Protein AF-A0A538KGJ7-F1 (afdb_monomer)

Foldseek 3Di:
DPVVLLVVLQCCCQPQVDDLVVSCVVSVHDSVVSCVSNVPRDYDPVSVVVNLVVVVCNVVVVVVVVVVVVVVVVVVVVVVVVLVVCDVPVDDLLVVLVVQCVVAWDDDPPDIDGDDPDLVSLQSNLVSCVVPPPDDQAADEAEAQDPVCVVVVVVVNCVSNVHDPVRYDPYHYDHPPPPPVVVVVVDDDDPDPVPPDDDDDDDPDDPPPDPPDDDDDDDDDD

Radius of gyration: 29.92 Å; Cα contacts (8 Å, |Δi|>4): 139; chains: 1; bounding box: 70×62×67 Å

pLDDT: mean 78.25, std 22.35, range [30.2, 97.44]

Sequence (222 aa):
MKTVEREKARAMRRDEGRSIKEIAGLLGVSKSSVSLWVRDIELSEEQDDELQARNGLHERQRLARAAMSANARARRIAWQLEGRRRARSLGSRYVAGCMLYWAEGARSRNNIVFVNSDPAMARFFVDFVRDFFGRFRLTCNLFADHEAHQREIEDFWLSTVQLPRSCLCKSTVKPLLAIQPEEAKKQTPLRDVSSCRQQHRDRTNDLRLHSGVRWLRPARVA

Mean predicted aligned error: 15.2 Å

Structure (mmCIF, N/CA/C/O backbon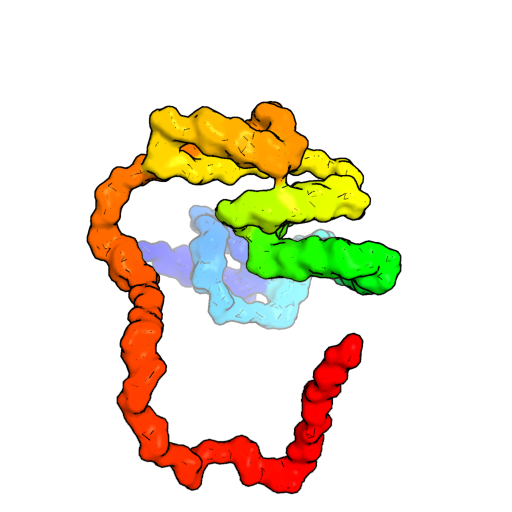e):
data_AF-A0A538KGJ7-F1
#
_entry.id   AF-A0A538KGJ7-F1
#
loop_
_atom_site.group_PDB
_atom_site.id
_atom_site.type_symbol
_atom_site.label_atom_id
_atom_site.label_alt_id
_atom_site.label_comp_id
_atom_site.label_asym_id
_atom_site.label_entity_id
_atom_site.label_seq_id
_atom_site.pdbx_PDB_ins_code
_atom_site.Cartn_x
_atom_site.Cartn_y
_atom_site.Cartn_z
_atom_site.occupancy
_atom_site.B_iso_or_equiv
_atom_site.auth_seq_id
_atom_site.auth_comp_id
_atom_site.auth_asym_id
_atom_site.auth_atom_id
_a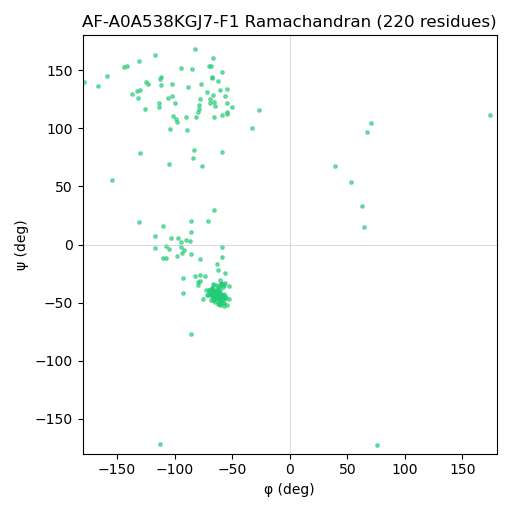tom_site.pdbx_PDB_model_num
ATOM 1 N N . MET A 1 1 ? 3.593 18.337 37.019 1.00 53.81 1 MET A N 1
ATOM 2 C CA . MET A 1 1 ? 3.029 16.998 37.296 1.00 53.81 1 MET A CA 1
ATOM 3 C C . MET A 1 1 ? 1.726 17.208 38.056 1.00 53.81 1 MET A C 1
ATOM 5 O O . MET A 1 1 ? 1.761 17.802 39.120 1.00 53.81 1 MET A O 1
ATOM 9 N N . LYS A 1 2 ? 0.581 16.854 37.462 1.00 65.56 2 LYS A N 1
ATOM 10 C CA . LYS A 1 2 ? -0.756 16.999 38.066 1.00 65.56 2 LYS A CA 1
ATOM 11 C C . LYS A 1 2 ? -1.047 15.791 38.964 1.00 65.56 2 LYS A C 1
ATOM 13 O O . LYS A 1 2 ? -1.703 14.843 38.538 1.00 65.56 2 LYS A O 1
ATOM 18 N N . THR A 1 3 ? -0.408 15.740 40.133 1.00 83.06 3 THR A N 1
ATOM 19 C CA . THR A 1 3 ? -0.411 14.546 41.003 1.00 83.06 3 THR A CA 1
ATOM 20 C C . THR A 1 3 ? -1.806 14.258 41.560 1.00 83.06 3 THR A C 1
ATOM 22 O O . THR A 1 3 ? -2.251 13.115 41.519 1.00 83.06 3 THR A O 1
ATOM 25 N N . VAL A 1 4 ? -2.538 15.304 41.951 1.00 90.75 4 VAL A N 1
ATOM 26 C CA . VAL A 1 4 ? -3.883 15.191 42.534 1.00 90.75 4 VAL A CA 1
ATOM 27 C C . VAL A 1 4 ? -4.899 14.675 41.511 1.00 90.75 4 VAL A C 1
ATOM 29 O O . VAL A 1 4 ? -5.677 13.769 41.801 1.00 90.75 4 VAL A O 1
ATOM 32 N N . GLU A 1 5 ? -4.896 15.207 40.288 1.00 92.12 5 GLU A N 1
ATOM 33 C CA . GLU A 1 5 ? -5.809 14.759 39.230 1.00 92.12 5 GLU A CA 1
ATOM 34 C C . GLU A 1 5 ? -5.503 13.328 38.787 1.00 92.12 5 GLU A C 1
ATOM 36 O O . GLU A 1 5 ? -6.422 12.567 38.489 1.00 92.12 5 GLU A O 1
ATOM 41 N N . ARG A 1 6 ? -4.225 12.933 38.788 1.00 93.81 6 ARG A N 1
ATOM 42 C CA . ARG A 1 6 ? -3.824 11.551 38.515 1.00 93.81 6 ARG A CA 1
ATOM 43 C C . ARG A 1 6 ? -4.364 10.588 39.572 1.00 93.81 6 ARG A C 1
ATOM 45 O O . ARG A 1 6 ? -4.882 9.538 39.204 1.00 93.81 6 ARG A O 1
ATOM 52 N N . GLU A 1 7 ? -4.246 10.915 40.853 1.00 94.62 7 GLU A N 1
ATOM 53 C CA . GLU A 1 7 ? -4.762 10.066 41.935 1.00 94.62 7 GLU A CA 1
ATOM 54 C C . GLU A 1 7 ? -6.284 9.942 41.872 1.00 94.62 7 GLU A C 1
ATOM 56 O O . GLU A 1 7 ? -6.804 8.826 41.872 1.00 94.62 7 GLU A O 1
ATOM 61 N N . LYS A 1 8 ? -6.993 11.063 41.679 1.00 94.69 8 LYS A N 1
ATOM 62 C CA . LYS A 1 8 ? -8.452 11.062 41.486 1.00 94.69 8 LYS A CA 1
ATOM 63 C C . LYS A 1 8 ? -8.872 10.234 40.273 1.00 94.69 8 LYS A C 1
ATOM 65 O O . LYS A 1 8 ? -9.808 9.450 40.369 1.00 94.69 8 LYS A O 1
ATOM 70 N N . ALA A 1 9 ? -8.164 10.360 39.149 1.00 95.75 9 ALA A N 1
ATOM 71 C CA . ALA A 1 9 ? -8.429 9.559 37.956 1.00 95.75 9 ALA A CA 1
ATOM 72 C C . ALA A 1 9 ? -8.271 8.056 38.222 1.00 95.75 9 ALA A C 1
ATOM 74 O O . ALA A 1 9 ? -9.058 7.256 37.720 1.00 95.75 9 ALA A O 1
ATOM 75 N N . ARG A 1 10 ? -7.260 7.668 39.010 1.00 95.88 10 ARG A N 1
ATOM 76 C CA . ARG A 1 10 ? -7.011 6.265 39.361 1.00 95.88 10 ARG A CA 1
ATOM 77 C C . ARG A 1 10 ? -8.074 5.715 40.309 1.00 95.88 10 ARG A C 1
ATOM 79 O O . ARG A 1 10 ? -8.529 4.606 40.059 1.00 95.88 10 ARG A O 1
ATOM 86 N N . ALA A 1 11 ? -8.506 6.486 41.308 1.00 95.44 11 ALA A N 1
ATOM 87 C CA . ALA A 1 11 ? -9.616 6.114 42.190 1.00 95.44 11 ALA A CA 1
ATOM 88 C C . ALA A 1 11 ? -10.922 5.935 41.396 1.00 95.44 11 ALA A C 1
ATOM 90 O O . ALA A 1 11 ? -11.491 4.851 41.379 1.00 95.44 11 ALA A O 1
ATOM 91 N N . MET A 1 12 ? -11.311 6.928 40.585 1.00 94.75 12 MET A N 1
ATOM 92 C CA . MET A 1 12 ? -12.500 6.840 39.719 1.00 94.75 12 MET A CA 1
ATOM 93 C C . MET A 1 12 ? -12.467 5.640 38.759 1.00 94.75 12 MET A C 1
ATOM 95 O O . MET A 1 12 ? -13.512 5.093 38.406 1.00 94.75 12 MET A O 1
ATOM 99 N N . ARG A 1 13 ? -11.277 5.245 38.284 1.00 95.69 13 ARG A N 1
ATOM 100 C CA . ARG A 1 13 ? -11.130 4.073 37.415 1.00 95.69 13 ARG A CA 1
ATOM 101 C C . ARG A 1 13 ? -11.240 2.766 38.192 1.00 95.69 13 ARG A C 1
ATOM 103 O O . ARG A 1 13 ? -11.918 1.868 37.713 1.00 95.69 13 ARG A O 1
ATOM 110 N N . ARG A 1 14 ? -10.550 2.661 39.329 1.00 94.56 14 ARG A N 1
ATOM 111 C CA . ARG A 1 14 ? -10.468 1.445 40.146 1.00 94.56 14 ARG A CA 1
ATOM 112 C C . ARG A 1 14 ? -11.772 1.153 40.881 1.00 94.56 14 ARG A C 1
ATOM 114 O O . ARG A 1 14 ? -12.197 0.007 40.904 1.00 94.56 14 ARG A O 1
ATOM 121 N N . ASP A 1 15 ? -12.385 2.178 41.456 1.00 93.06 15 ASP A N 1
ATOM 122 C CA . ASP A 1 15 ? -13.482 2.008 42.408 1.00 93.06 15 ASP A CA 1
ATOM 123 C C . ASP A 1 15 ? -14.840 2.049 41.689 1.00 93.06 15 ASP A C 1
ATOM 125 O O . ASP A 1 15 ? -15.710 1.223 41.940 1.00 93.06 15 ASP A O 1
ATOM 129 N N . GLU A 1 16 ? -15.007 2.967 40.730 1.00 89.94 16 GLU A N 1
ATOM 130 C CA . GLU A 1 16 ? -16.284 3.202 40.031 1.00 89.94 16 GLU A CA 1
ATOM 131 C C . GLU A 1 16 ? -16.321 2.650 38.590 1.00 89.94 16 GLU A C 1
ATOM 133 O O . GLU A 1 16 ? -17.323 2.796 37.877 1.00 89.94 16 GLU A O 1
ATOM 138 N N . GLY A 1 17 ? -15.204 2.104 38.098 1.00 92.06 17 GLY A N 1
ATOM 139 C CA . GLY A 1 17 ? -15.095 1.579 36.735 1.00 92.06 17 GLY A CA 1
ATOM 140 C C . GLY A 1 17 ? -15.244 2.625 35.618 1.00 92.06 17 GLY A C 1
ATOM 141 O O . GLY A 1 17 ? -15.440 2.262 34.458 1.00 92.06 17 GLY A O 1
ATOM 142 N N . ARG A 1 18 ? -15.157 3.934 35.911 1.00 92.69 18 ARG A N 1
ATOM 143 C CA . ARG A 1 18 ? -15.472 5.004 34.937 1.00 92.69 18 ARG A CA 1
ATOM 144 C C . ARG A 1 18 ? -14.605 4.950 33.679 1.00 92.69 18 ARG A C 1
ATOM 146 O O . ARG A 1 18 ? -13.423 4.592 33.714 1.00 92.69 18 ARG A O 1
ATOM 153 N N . SER A 1 19 ? -15.169 5.370 32.547 1.00 92.62 19 SER A N 1
ATOM 154 C CA . SER A 1 19 ? -14.436 5.463 31.283 1.00 92.62 19 SER A CA 1
ATOM 155 C C . SER A 1 19 ? -13.408 6.595 31.311 1.00 92.62 19 SER A C 1
ATOM 157 O O . SER A 1 19 ? -13.596 7.639 31.938 1.00 92.62 19 SER A O 1
ATOM 159 N N . ILE A 1 20 ? -12.356 6.453 30.500 1.00 93.88 20 ILE A N 1
ATOM 160 C CA . ILE A 1 20 ? -11.369 7.520 30.254 1.00 93.88 20 ILE A CA 1
ATOM 161 C C . ILE A 1 20 ? -12.054 8.826 29.818 1.00 93.88 20 ILE A C 1
ATOM 163 O O . ILE A 1 20 ? -11.601 9.912 30.175 1.00 93.88 20 ILE A O 1
ATOM 167 N N . LYS A 1 21 ? -13.145 8.737 29.041 1.00 93.00 21 LYS A N 1
ATOM 168 C CA . LYS A 1 21 ? -13.897 9.905 28.564 1.00 93.00 21 LYS A CA 1
ATOM 169 C C . LYS A 1 21 ? -14.594 10.632 29.716 1.00 93.00 21 LYS A C 1
ATOM 171 O O . LYS A 1 21 ? -14.531 11.857 29.748 1.00 93.00 21 LYS A O 1
ATOM 176 N N . GLU A 1 22 ? -15.234 9.900 30.623 1.00 92.69 22 GLU A N 1
ATOM 177 C CA . GLU A 1 22 ? -15.907 10.475 31.795 1.00 92.69 22 GLU A CA 1
ATOM 178 C C . GLU A 1 22 ? -14.897 11.102 32.753 1.00 92.69 22 GLU A C 1
ATOM 180 O O . GLU A 1 22 ? -15.053 12.263 33.115 1.00 92.69 22 GLU A O 1
ATOM 185 N N . ILE A 1 23 ? -13.816 10.387 33.081 1.00 95.31 23 ILE A N 1
ATOM 186 C CA . ILE A 1 23 ? -12.758 10.887 33.972 1.00 95.31 23 ILE A CA 1
ATOM 187 C C . ILE A 1 23 ? -12.124 12.165 33.403 1.00 95.31 23 ILE A C 1
ATOM 189 O O . ILE A 1 23 ? -11.945 13.147 34.122 1.00 95.31 23 ILE A O 1
ATOM 193 N N . ALA A 1 24 ? -11.821 12.185 32.100 1.00 95.69 24 ALA A N 1
ATOM 194 C CA . ALA A 1 24 ? -11.275 13.365 31.433 1.00 95.69 24 ALA A CA 1
ATOM 195 C C . ALA A 1 24 ? -12.232 14.567 31.493 1.00 95.69 24 ALA A C 1
ATOM 197 O O . ALA A 1 24 ? -11.785 15.689 31.724 1.00 95.69 24 ALA A O 1
ATOM 198 N N . GLY A 1 25 ? -13.536 14.328 31.310 1.00 95.81 25 GLY A N 1
ATOM 199 C CA . GLY A 1 25 ? -14.567 15.361 31.415 1.00 95.81 25 GLY A CA 1
ATOM 200 C C . GLY A 1 25 ? -14.714 15.911 32.834 1.00 95.81 25 GLY A C 1
ATOM 201 O O . GLY A 1 25 ? -14.738 17.124 33.007 1.00 95.81 25 GLY A O 1
ATOM 202 N N . LEU A 1 26 ? -14.745 15.033 33.841 1.00 95.12 26 LEU A N 1
ATOM 203 C CA . LEU A 1 26 ? -14.904 15.409 35.251 1.00 95.12 26 LEU A CA 1
ATOM 204 C C . LEU A 1 26 ? -13.700 16.183 35.800 1.00 95.12 26 LEU A C 1
ATOM 206 O O . LEU A 1 26 ? -13.870 17.117 36.576 1.00 95.12 26 LEU A O 1
ATOM 210 N N . LEU A 1 27 ? -12.485 15.802 35.403 1.00 94.50 27 LEU A N 1
ATOM 211 C CA . LEU A 1 27 ? -11.249 16.422 35.891 1.00 94.50 27 LEU A CA 1
ATOM 212 C C . LEU A 1 27 ? -10.756 17.582 35.011 1.00 94.50 27 LEU A C 1
ATOM 214 O O . LEU A 1 27 ? -9.753 18.210 35.346 1.00 94.50 27 LEU A O 1
ATOM 218 N N . GLY A 1 28 ? -11.405 17.853 33.873 1.00 94.25 28 GLY A N 1
ATOM 219 C CA . GLY A 1 28 ? -10.989 18.911 32.945 1.00 94.25 28 GLY A CA 1
ATOM 220 C C . GLY A 1 28 ? -9.595 18.686 32.340 1.00 94.25 28 GLY A C 1
ATOM 221 O O . GLY A 1 28 ? -8.850 19.636 32.100 1.00 94.25 28 GLY A O 1
ATOM 222 N N . VAL A 1 29 ? -9.204 17.427 32.120 1.00 94.81 29 VAL A N 1
ATOM 223 C CA . VAL A 1 29 ? -7.883 17.046 31.585 1.00 94.81 29 VAL A CA 1
ATOM 224 C C . VAL A 1 29 ? -8.008 16.338 30.239 1.00 94.81 29 VAL A C 1
ATOM 226 O O . VAL A 1 29 ? -9.065 15.836 29.862 1.00 94.81 29 VAL A O 1
ATOM 229 N N . SER A 1 30 ? -6.908 16.259 29.487 1.00 95.88 30 SER A N 1
ATOM 230 C CA . SER A 1 30 ? -6.923 15.540 28.215 1.00 95.88 30 SER A CA 1
ATOM 231 C C . SER A 1 30 ? -7.116 14.031 28.417 1.00 95.88 30 SER A C 1
ATOM 233 O O . SER A 1 30 ? -6.552 13.417 29.326 1.00 95.88 30 SER A O 1
ATOM 235 N N . LYS A 1 31 ? -7.849 13.398 27.492 1.00 95.88 31 LYS A N 1
ATOM 236 C CA . LYS A 1 31 ? -8.024 11.934 27.452 1.00 95.88 31 LYS A CA 1
ATOM 237 C C . LYS A 1 31 ? -6.691 11.187 27.371 1.00 95.88 31 LYS A C 1
ATOM 239 O O . LYS A 1 31 ? -6.562 10.112 27.947 1.00 95.88 31 LYS A O 1
ATOM 244 N N . SER A 1 32 ? -5.705 11.754 26.669 1.00 95.81 32 SER A N 1
ATOM 245 C CA . SER A 1 32 ? -4.361 11.178 26.564 1.00 95.81 32 SER A CA 1
ATOM 246 C C . SER A 1 32 ? -3.670 11.093 27.926 1.00 95.81 32 SER A C 1
ATOM 248 O O . SER A 1 32 ? -3.076 10.062 28.230 1.00 95.81 32 SER A O 1
ATOM 250 N N . SER A 1 33 ? -3.814 12.120 28.770 1.00 94.88 33 SER A N 1
ATOM 251 C CA . SER A 1 33 ? -3.249 12.133 30.126 1.00 94.88 33 SER A CA 1
ATOM 252 C C . SER A 1 33 ? -3.888 11.060 31.003 1.00 94.88 33 SER A C 1
ATOM 254 O O . SER A 1 33 ? -3.183 10.241 31.583 1.00 94.88 33 SER A O 1
ATOM 256 N N . VAL A 1 34 ? -5.223 10.996 31.026 1.00 95.94 34 VAL A N 1
ATOM 257 C CA . VAL A 1 34 ? -5.960 9.983 31.801 1.00 95.94 34 VAL A CA 1
ATOM 258 C C . VAL A 1 34 ? -5.603 8.572 31.340 1.00 95.94 34 VAL A C 1
ATOM 260 O O . VAL A 1 34 ? -5.317 7.718 32.171 1.00 95.94 34 VAL A O 1
ATOM 263 N N . SER A 1 35 ? -5.547 8.333 30.025 1.00 95.88 35 SER A N 1
ATOM 264 C CA . SER A 1 35 ? -5.166 7.032 29.462 1.00 95.88 35 SER A CA 1
ATOM 265 C C . SER A 1 35 ? -3.774 6.580 29.903 1.00 95.88 35 SER A C 1
ATOM 267 O O . SER A 1 35 ? -3.574 5.390 30.118 1.00 95.88 35 SER A O 1
ATOM 269 N N . LEU A 1 36 ? -2.817 7.500 30.041 1.00 95.62 36 LEU A N 1
ATOM 270 C CA . LEU A 1 36 ? -1.492 7.197 30.585 1.00 95.62 36 LEU A CA 1
ATOM 271 C C . LEU A 1 36 ? -1.547 6.893 32.087 1.00 95.62 36 LEU A C 1
ATOM 273 O O . LEU A 1 36 ? -0.845 6.001 32.549 1.00 95.62 36 LEU A O 1
ATOM 277 N N . TRP A 1 37 ? -2.374 7.612 32.844 1.00 95.88 37 TRP A N 1
ATOM 278 C CA . TRP A 1 37 ? -2.451 7.495 34.302 1.00 95.88 37 TRP A CA 1
ATOM 279 C C . TRP A 1 37 ? -3.142 6.240 34.814 1.00 95.88 37 TRP A C 1
ATOM 281 O O . TRP A 1 37 ? -2.859 5.846 35.942 1.00 95.88 37 TRP A O 1
ATOM 291 N N . VAL A 1 38 ? -4.057 5.658 34.039 1.00 95.94 38 VAL A N 1
ATOM 292 C CA . VAL A 1 38 ? -4.896 4.532 34.482 1.00 95.94 38 VAL A CA 1
ATOM 293 C C . VAL A 1 38 ? -4.669 3.250 33.677 1.00 95.94 38 VAL A C 1
ATOM 295 O O . VAL A 1 38 ? -5.418 2.294 33.838 1.00 95.94 38 VAL A O 1
ATOM 298 N N . ARG A 1 39 ? -3.667 3.226 32.787 1.00 94.56 39 ARG A N 1
ATOM 299 C CA . ARG A 1 39 ? -3.418 2.108 31.855 1.00 94.56 39 ARG A CA 1
ATOM 300 C C . ARG A 1 39 ? -3.180 0.773 32.556 1.00 94.56 39 ARG A C 1
ATOM 302 O O . ARG A 1 39 ? -3.514 -0.262 32.002 1.00 94.56 39 ARG A O 1
ATOM 309 N N . ASP A 1 40 ? -2.557 0.824 33.722 1.00 95.06 40 ASP A N 1
ATOM 310 C CA . ASP A 1 40 ? -2.187 -0.320 34.551 1.00 95.06 40 ASP A CA 1
ATOM 311 C C . ASP A 1 40 ? -3.312 -0.775 35.495 1.00 95.06 40 ASP A C 1
ATOM 313 O O . ASP A 1 40 ? -3.100 -1.666 36.308 1.00 95.06 40 ASP A O 1
ATOM 317 N N . ILE A 1 41 ? -4.494 -0.154 35.422 1.00 94.06 41 ILE A N 1
ATOM 318 C CA . ILE A 1 41 ? -5.663 -0.543 36.211 1.00 94.06 41 ILE A CA 1
ATOM 319 C C . ILE A 1 41 ? -6.570 -1.407 35.336 1.00 94.06 41 ILE A C 1
ATOM 321 O O . ILE A 1 41 ? -7.231 -0.904 34.422 1.00 94.06 41 ILE A O 1
ATOM 325 N N . GLU A 1 42 ? -6.603 -2.700 35.640 1.00 91.81 42 GLU A N 1
ATOM 326 C CA . GLU A 1 42 ? -7.573 -3.646 35.090 1.00 91.81 42 GLU A CA 1
ATOM 327 C C . GLU A 1 42 ? -8.924 -3.463 35.798 1.00 91.81 42 GLU A C 1
ATOM 329 O O . GLU A 1 42 ? -8.969 -3.236 37.007 1.00 91.81 42 GLU A O 1
ATOM 334 N N . LEU A 1 43 ? -10.018 -3.491 35.033 1.00 91.50 43 LEU A N 1
ATOM 335 C CA . LEU A 1 43 ? -11.371 -3.498 35.594 1.00 91.50 43 LEU A CA 1
ATOM 336 C C . LEU A 1 43 ? -11.784 -4.926 35.937 1.00 91.50 43 LEU A C 1
ATOM 338 O O . LEU A 1 43 ? -11.368 -5.857 35.245 1.00 91.50 43 LEU A O 1
ATOM 342 N N . SER A 1 44 ? -12.648 -5.086 36.941 1.00 91.56 44 SER A N 1
ATOM 343 C CA . SER A 1 44 ? -13.365 -6.351 37.125 1.00 91.56 44 SER A CA 1
ATOM 344 C C . SER A 1 44 ? -14.344 -6.602 35.971 1.00 91.56 44 SER A C 1
ATOM 346 O O . SER A 1 44 ? -14.738 -5.667 35.270 1.00 91.56 44 SER A O 1
ATOM 348 N N . GLU A 1 45 ? -14.760 -7.860 35.787 1.00 87.88 45 GLU A N 1
ATOM 349 C CA . GLU A 1 45 ? -15.773 -8.224 34.782 1.00 87.88 45 GLU A CA 1
ATOM 350 C C . GLU A 1 45 ? -17.073 -7.432 34.989 1.00 87.88 45 GLU A C 1
ATOM 352 O O . GLU A 1 45 ? -17.579 -6.835 34.046 1.00 87.88 45 GLU A O 1
ATOM 357 N N . GLU A 1 46 ? -17.536 -7.309 36.238 1.00 88.75 46 GLU A N 1
ATOM 358 C CA . GLU A 1 46 ? -18.729 -6.527 36.595 1.00 88.75 46 GLU A CA 1
ATOM 359 C C . GLU A 1 46 ? -18.599 -5.045 36.206 1.00 88.75 46 GLU A C 1
ATOM 361 O O . GLU A 1 46 ? -19.509 -4.463 35.613 1.00 88.75 46 GLU A O 1
ATOM 366 N N . GLN A 1 47 ? -17.449 -4.424 36.497 1.00 89.62 47 GLN A N 1
ATOM 367 C CA . GLN A 1 47 ? -17.199 -3.023 36.154 1.00 89.62 47 GLN A CA 1
ATOM 368 C C . GLN A 1 47 ? -17.106 -2.809 34.641 1.00 89.62 47 GLN A C 1
ATOM 370 O O . GLN A 1 47 ? -17.551 -1.768 34.149 1.00 89.62 47 GLN A O 1
ATOM 375 N N . ASP A 1 48 ? -16.511 -3.749 33.897 1.00 86.56 48 ASP A N 1
ATOM 376 C CA . ASP A 1 48 ? -16.470 -3.656 32.437 1.00 86.56 48 ASP A CA 1
ATOM 377 C C . ASP A 1 48 ? -17.868 -3.839 31.839 1.00 86.56 48 ASP A C 1
ATOM 379 O O . ASP A 1 48 ? -18.268 -3.027 31.004 1.00 86.56 48 ASP A O 1
ATOM 383 N N . ASP A 1 49 ? -18.648 -4.807 32.324 1.00 84.69 49 ASP A N 1
ATOM 384 C CA . ASP A 1 49 ? -20.021 -5.055 31.878 1.00 84.69 49 ASP A CA 1
ATOM 385 C C . ASP A 1 49 ? -20.927 -3.844 32.118 1.00 84.69 49 ASP A C 1
ATOM 387 O O . ASP A 1 49 ? -21.629 -3.400 31.203 1.00 84.69 49 ASP A O 1
ATOM 391 N N . GLU A 1 50 ? -20.866 -3.231 33.303 1.00 86.88 50 GLU A N 1
ATOM 392 C CA . GLU A 1 50 ? -21.579 -1.982 33.577 1.00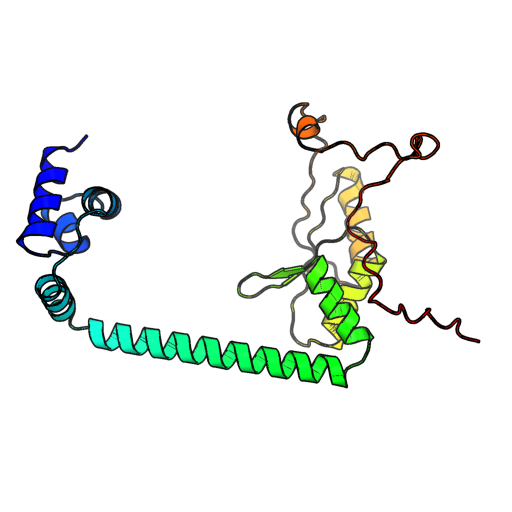 86.88 50 GLU A CA 1
ATOM 393 C C . GLU A 1 50 ? -21.137 -0.851 32.646 1.00 86.88 50 GLU A C 1
ATOM 395 O O . GLU A 1 50 ? -21.960 -0.071 32.152 1.00 86.88 50 GLU A O 1
ATOM 400 N N . LEU A 1 51 ? -19.831 -0.733 32.405 1.00 86.38 51 LEU A N 1
ATOM 401 C CA . LEU A 1 51 ? -19.281 0.286 31.523 1.00 86.38 51 LEU A CA 1
ATOM 402 C C . LEU A 1 51 ? -19.757 0.088 30.078 1.00 86.38 51 LEU A C 1
ATOM 404 O O . LEU A 1 51 ? -20.075 1.069 29.393 1.00 86.38 51 LEU A O 1
ATOM 408 N N . GLN A 1 52 ? -19.848 -1.163 29.620 1.00 81.31 52 GLN A N 1
ATOM 409 C CA . GLN A 1 52 ? -20.409 -1.492 28.314 1.00 81.31 52 GLN A CA 1
ATOM 410 C C . GLN A 1 52 ? -21.920 -1.261 28.269 1.00 81.31 52 GLN A C 1
ATOM 412 O O . GLN A 1 52 ? -22.402 -0.730 27.270 1.00 81.31 52 GLN A O 1
ATOM 417 N N . ALA A 1 53 ? -22.662 -1.573 29.333 1.00 81.44 53 ALA A N 1
ATOM 418 C CA . ALA A 1 53 ? -24.102 -1.332 29.420 1.00 81.44 53 ALA A CA 1
ATOM 419 C C . ALA A 1 53 ? -24.441 0.168 29.355 1.00 81.44 53 ALA A C 1
ATOM 421 O O . ALA A 1 53 ? -25.369 0.569 28.647 1.00 81.44 53 ALA A O 1
ATOM 422 N N . ARG A 1 54 ? -23.638 1.022 30.010 1.00 82.06 54 ARG A N 1
ATOM 423 C CA . ARG A 1 54 ? -23.732 2.494 29.899 1.00 82.06 54 ARG A CA 1
ATOM 424 C C . ARG A 1 54 ? -23.506 2.974 28.464 1.00 82.06 54 ARG A C 1
ATOM 426 O O . ARG A 1 54 ? -24.074 3.978 28.030 1.00 82.06 54 ARG A O 1
ATOM 433 N N . ASN A 1 55 ? -22.693 2.255 27.694 1.00 76.88 55 ASN A N 1
ATOM 434 C CA . ASN A 1 55 ? -22.531 2.482 26.268 1.00 76.88 55 ASN A CA 1
ATOM 435 C C . ASN A 1 55 ? -23.654 1.761 25.502 1.00 76.88 55 ASN A C 1
ATOM 437 O O . ASN A 1 55 ? -23.440 0.706 24.920 1.00 76.88 55 ASN A O 1
ATOM 441 N N . GLY A 1 56 ? -24.847 2.363 25.423 1.00 71.56 56 GLY A N 1
ATOM 442 C CA . GLY A 1 56 ? -26.028 1.783 24.747 1.00 71.56 56 GLY A CA 1
ATOM 443 C C . GLY A 1 56 ? -25.863 1.445 23.251 1.00 71.56 56 GLY A C 1
ATOM 444 O O . GLY A 1 56 ? -26.775 0.918 22.616 1.00 71.56 56 GLY A O 1
ATOM 445 N N . LEU A 1 57 ? -24.699 1.737 22.663 1.00 76.50 57 LEU A N 1
ATOM 446 C CA . LEU A 1 57 ? -24.307 1.336 21.312 1.00 76.50 57 LEU A CA 1
ATOM 447 C C . LEU A 1 57 ? -23.240 0.230 21.292 1.00 76.50 57 LEU A C 1
ATOM 449 O O . LEU A 1 57 ? -22.852 -0.181 20.200 1.00 76.50 57 LEU A O 1
ATOM 453 N N . HIS A 1 58 ? -22.754 -0.248 22.442 1.00 77.19 58 HIS A N 1
ATOM 454 C CA . HIS A 1 58 ? -21.633 -1.181 22.553 1.00 77.19 58 HIS A CA 1
ATOM 455 C C . HIS A 1 58 ? -21.890 -2.463 21.770 1.00 77.19 58 HIS A C 1
ATOM 457 O O . HIS A 1 58 ? -21.103 -2.803 20.890 1.00 77.19 58 HIS A O 1
ATOM 463 N N . GLU A 1 59 ? -23.027 -3.118 22.008 1.00 77.19 59 GLU A N 1
ATOM 464 C CA . GLU A 1 59 ? -23.363 -4.364 21.318 1.00 77.19 59 GLU A CA 1
ATOM 465 C C . GLU A 1 59 ? -23.457 -4.155 19.802 1.00 77.19 59 GLU A C 1
ATOM 467 O O . GLU A 1 59 ? -22.865 -4.894 19.015 1.00 77.19 59 GLU A O 1
ATOM 472 N N . ARG A 1 60 ? -24.099 -3.061 19.371 1.00 81.81 60 ARG A N 1
ATOM 473 C CA . ARG A 1 60 ? -24.180 -2.690 17.949 1.00 81.81 60 ARG A CA 1
ATOM 474 C C . ARG A 1 60 ? -22.796 -2.441 17.345 1.00 81.81 60 ARG A C 1
ATOM 476 O O . ARG A 1 60 ? -22.521 -2.887 16.234 1.00 81.81 60 ARG A O 1
ATOM 483 N 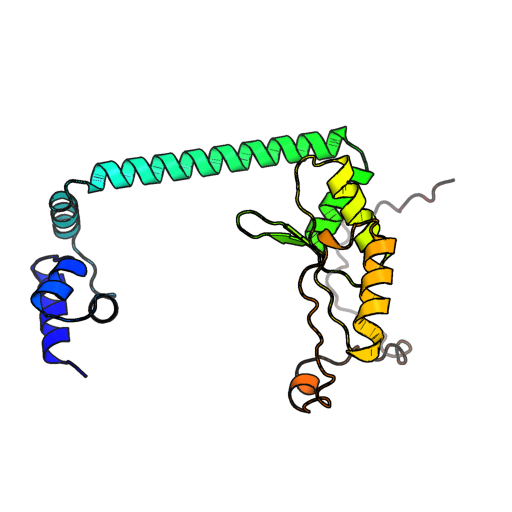N . GLN A 1 61 ? -21.908 -1.753 18.063 1.00 85.75 61 GLN A N 1
ATOM 484 C CA . GLN A 1 61 ? -20.532 -1.502 17.628 1.00 85.75 61 GLN A CA 1
ATOM 485 C C . GLN A 1 61 ? -19.707 -2.790 17.577 1.00 85.75 61 GLN A C 1
ATOM 487 O O . GLN A 1 61 ? -18.925 -2.968 16.642 1.00 85.75 61 GLN A O 1
ATOM 492 N N . ARG A 1 62 ? -19.880 -3.693 18.547 1.00 84.62 62 ARG A N 1
ATOM 493 C CA . ARG A 1 62 ? -19.216 -4.999 18.604 1.00 84.62 62 ARG A CA 1
ATOM 494 C C . ARG A 1 62 ? -19.622 -5.860 17.414 1.00 84.62 62 ARG A C 1
ATOM 496 O O . ARG A 1 62 ? -18.748 -6.308 16.671 1.00 84.62 62 ARG A O 1
ATOM 503 N N . LEU A 1 63 ? -20.925 -5.998 17.172 1.00 87.38 63 LEU A N 1
ATOM 504 C CA . LEU A 1 63 ? -21.469 -6.723 16.022 1.00 87.38 63 LEU A CA 1
ATOM 505 C C . LEU A 1 63 ? -21.010 -6.103 14.698 1.00 87.38 63 LEU A C 1
ATOM 507 O O . LEU A 1 63 ? -20.555 -6.820 13.809 1.00 87.38 63 LEU A O 1
ATOM 511 N N . ALA A 1 64 ? -21.025 -4.771 14.581 1.00 90.62 64 ALA A N 1
ATOM 512 C CA . ALA A 1 64 ? -20.526 -4.083 13.392 1.00 90.62 64 ALA A CA 1
ATOM 513 C C . ALA A 1 64 ? -19.027 -4.337 13.161 1.00 90.62 64 ALA A C 1
ATOM 515 O O . ALA A 1 64 ? -18.614 -4.608 12.034 1.00 90.62 64 ALA A O 1
ATOM 516 N N . ARG A 1 65 ? -18.194 -4.292 14.211 1.00 90.44 65 ARG A N 1
ATOM 517 C CA . ARG A 1 65 ? -16.756 -4.609 14.125 1.00 90.44 65 ARG A CA 1
ATOM 518 C C . ARG A 1 65 ? -16.523 -6.057 13.707 1.00 90.44 65 ARG A C 1
ATOM 520 O O . ARG A 1 65 ? -15.685 -6.299 12.837 1.00 90.44 65 ARG A O 1
ATOM 527 N N . ALA A 1 66 ? -17.271 -6.997 14.281 1.00 92.56 66 ALA A N 1
ATOM 528 C CA . ALA A 1 66 ? -17.203 -8.407 13.917 1.00 92.56 66 ALA A CA 1
ATOM 529 C C . ALA A 1 66 ? -17.585 -8.616 12.443 1.00 92.56 66 ALA A C 1
ATOM 531 O O . ALA A 1 66 ? -16.814 -9.214 11.691 1.00 92.56 66 ALA A O 1
ATOM 532 N N . ALA A 1 67 ? -18.701 -8.031 11.998 1.00 94.44 67 ALA A N 1
ATOM 533 C CA . ALA A 1 67 ? -19.151 -8.089 10.610 1.00 94.44 67 ALA A CA 1
ATOM 534 C C . ALA A 1 67 ? -18.138 -7.451 9.643 1.00 94.44 67 ALA A C 1
ATOM 536 O O . ALA A 1 67 ? -17.794 -8.043 8.620 1.00 94.44 67 ALA A O 1
ATOM 537 N N . MET A 1 68 ? -17.589 -6.277 9.975 1.00 94.50 68 MET A N 1
ATOM 538 C CA . MET A 1 68 ? -16.540 -5.630 9.177 1.00 94.50 68 MET A CA 1
ATOM 539 C C . MET A 1 68 ? -15.279 -6.497 9.071 1.00 94.50 68 MET A C 1
ATOM 541 O O . MET A 1 68 ? -14.712 -6.617 7.985 1.00 94.50 68 MET A O 1
ATOM 545 N N . SER A 1 69 ? -14.849 -7.118 10.174 1.00 94.94 69 SER A N 1
ATOM 546 C CA . SER A 1 69 ? -13.689 -8.016 10.207 1.00 94.94 69 SER A CA 1
ATOM 547 C C . SER A 1 69 ? -13.918 -9.269 9.358 1.00 94.94 69 SER A C 1
ATOM 549 O O . SER A 1 69 ? -13.066 -9.630 8.539 1.00 94.94 69 SER A O 1
ATOM 551 N N . ALA A 1 70 ? -15.095 -9.890 9.483 1.00 95.69 70 ALA A N 1
ATOM 552 C CA . ALA A 1 70 ? -15.496 -11.037 8.675 1.00 95.69 70 ALA A CA 1
ATOM 553 C C . ALA A 1 70 ? -15.520 -10.684 7.179 1.00 95.69 70 ALA A C 1
ATOM 555 O O . ALA A 1 70 ? -14.882 -11.364 6.373 1.00 95.69 70 ALA A O 1
ATOM 556 N N . ASN A 1 71 ? -16.140 -9.558 6.815 1.00 96.00 71 ASN A N 1
ATOM 557 C CA . ASN A 1 71 ? -16.191 -9.068 5.437 1.00 96.00 71 ASN A CA 1
ATOM 558 C C . ASN A 1 71 ? -14.796 -8.751 4.878 1.00 96.00 71 ASN A C 1
ATOM 560 O O . ASN A 1 71 ? -14.484 -9.100 3.738 1.00 96.00 71 ASN A O 1
ATOM 564 N N . ALA A 1 72 ? -13.922 -8.120 5.667 1.00 94.44 72 ALA A N 1
ATOM 565 C CA . ALA A 1 72 ? -12.546 -7.840 5.260 1.00 94.44 72 ALA A CA 1
ATOM 566 C C . ALA A 1 72 ? -11.750 -9.132 5.015 1.00 94.44 72 ALA A C 1
ATOM 568 O O . ALA A 1 72 ? -11.006 -9.224 4.033 1.00 94.44 72 ALA A O 1
ATOM 569 N N . ARG A 1 73 ? -11.936 -10.146 5.868 1.00 95.75 73 ARG A N 1
ATOM 570 C CA . ARG A 1 73 ? -11.309 -11.465 5.722 1.00 95.75 73 ARG A CA 1
ATOM 571 C C . ARG A 1 73 ? -11.816 -12.194 4.482 1.00 95.75 73 ARG A C 1
ATOM 573 O O . ARG A 1 73 ? -10.996 -12.656 3.692 1.00 95.75 73 ARG A O 1
ATOM 580 N N . ALA A 1 74 ? -13.130 -12.229 4.277 1.00 96.50 74 ALA A N 1
ATOM 581 C CA . ALA A 1 74 ? -13.746 -12.832 3.098 1.00 96.50 74 ALA A CA 1
ATOM 582 C C . ALA A 1 74 ? -13.231 -12.179 1.807 1.00 96.50 74 ALA A C 1
ATOM 584 O O . ALA A 1 74 ? -12.759 -12.873 0.907 1.00 96.50 74 ALA A O 1
ATOM 585 N N . ARG A 1 75 ? -13.196 -10.838 1.753 1.00 96.19 75 ARG A N 1
ATOM 586 C CA . ARG A 1 75 ? -12.618 -10.096 0.621 1.00 96.19 75 ARG A CA 1
ATOM 587 C C . ARG A 1 75 ? -11.151 -10.447 0.393 1.00 96.19 75 ARG A C 1
ATOM 589 O O . ARG A 1 75 ? -10.755 -10.664 -0.747 1.00 96.19 75 ARG A O 1
ATOM 596 N N . ARG A 1 76 ? -10.336 -10.510 1.451 1.00 94.62 76 ARG A N 1
ATOM 597 C CA . ARG A 1 76 ? -8.918 -10.883 1.337 1.00 94.62 76 ARG A CA 1
ATOM 598 C C . ARG A 1 76 ? -8.755 -12.277 0.732 1.00 94.62 76 ARG A C 1
ATOM 600 O O . ARG A 1 76 ? -7.948 -12.434 -0.178 1.00 94.62 76 ARG A O 1
ATOM 607 N N . ILE A 1 77 ? -9.509 -13.258 1.224 1.00 97.12 77 ILE A N 1
ATOM 608 C CA . ILE A 1 77 ? -9.466 -14.637 0.722 1.00 97.12 77 ILE A CA 1
ATOM 609 C C . ILE A 1 77 ? -9.890 -14.678 -0.749 1.00 97.12 77 ILE A C 1
ATOM 611 O O . ILE A 1 77 ? -9.175 -15.255 -1.565 1.00 97.12 77 ILE A O 1
ATOM 615 N N . ALA A 1 78 ? -10.983 -14.000 -1.109 1.00 97.44 78 ALA A N 1
ATOM 616 C CA . ALA A 1 78 ? -11.449 -13.916 -2.491 1.00 97.44 78 ALA A CA 1
ATOM 617 C C . ALA A 1 78 ? -10.366 -13.350 -3.430 1.00 97.44 78 ALA A C 1
ATOM 619 O O . ALA A 1 78 ? -10.069 -13.952 -4.461 1.00 97.44 78 ALA A O 1
ATOM 620 N N . TRP A 1 79 ? -9.698 -12.257 -3.043 1.00 94.44 79 TRP A N 1
ATOM 621 C CA . TRP A 1 79 ? -8.597 -11.686 -3.830 1.00 94.44 79 TRP A CA 1
ATOM 622 C C . TRP A 1 79 ? -7.370 -12.598 -3.914 1.00 94.44 79 TRP A C 1
ATOM 624 O O . TRP A 1 79 ? -6.712 -12.639 -4.951 1.00 94.44 79 TRP A O 1
ATOM 634 N N . GLN A 1 80 ? -7.055 -13.349 -2.856 1.00 94.94 80 GLN A N 1
ATOM 635 C CA . GLN A 1 80 ? -5.962 -14.325 -2.884 1.00 94.94 80 GLN A CA 1
ATOM 636 C C . GLN A 1 80 ? -6.264 -15.492 -3.831 1.00 94.94 80 GLN A C 1
ATOM 638 O O . GLN A 1 80 ? -5.374 -15.927 -4.563 1.00 94.94 80 GLN A O 1
ATOM 643 N N . LEU A 1 81 ? -7.501 -15.993 -3.834 1.00 97.06 81 LEU A N 1
ATOM 644 C CA . LEU A 1 81 ? -7.937 -17.051 -4.746 1.00 97.06 81 LEU A CA 1
ATOM 645 C C . LEU A 1 81 ? -7.923 -16.569 -6.198 1.00 97.06 81 LEU A C 1
ATOM 647 O O . LEU A 1 81 ? -7.343 -17.235 -7.055 1.00 97.06 81 LEU A O 1
ATOM 651 N N . GLU A 1 82 ? -8.469 -15.382 -6.458 1.00 95.31 82 GLU A N 1
ATOM 652 C CA . GLU A 1 82 ? -8.445 -14.768 -7.786 1.00 95.31 82 GLU A CA 1
ATOM 653 C C . GLU A 1 82 ? -7.009 -14.521 -8.269 1.00 95.31 82 GLU A C 1
ATOM 655 O O . GLU A 1 82 ? -6.670 -14.847 -9.405 1.00 95.31 82 GLU A O 1
ATOM 660 N N . GLY A 1 83 ? -6.128 -14.030 -7.392 1.00 93.38 83 GLY A N 1
ATOM 661 C CA . GLY A 1 83 ? -4.709 -13.850 -7.698 1.00 93.38 83 GLY A CA 1
ATOM 662 C C . GLY A 1 83 ? -4.014 -15.162 -8.075 1.00 93.38 83 GLY A C 1
ATOM 663 O O . GLY A 1 83 ? -3.298 -15.208 -9.075 1.00 93.38 83 GLY A O 1
ATOM 664 N N . ARG A 1 84 ? -4.27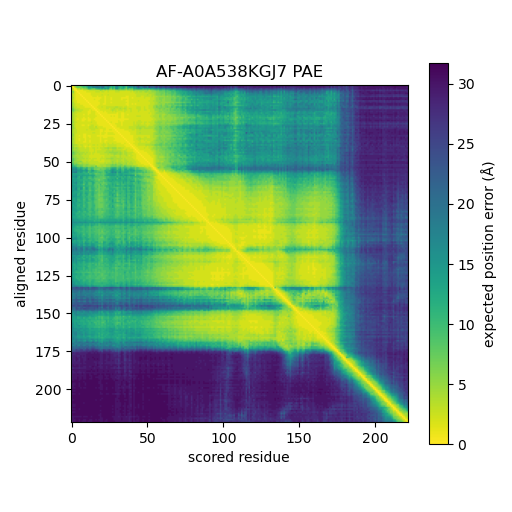2 -16.252 -7.335 1.00 94.38 84 ARG A N 1
ATOM 665 C CA . ARG A 1 84 ? -3.749 -17.595 -7.661 1.00 94.38 84 ARG A CA 1
ATOM 666 C C . ARG A 1 84 ? -4.280 -18.104 -8.999 1.00 94.38 84 ARG A C 1
ATOM 668 O O . ARG A 1 84 ? -3.516 -18.690 -9.763 1.00 94.38 84 ARG A O 1
ATOM 675 N N . ARG A 1 85 ? -5.566 -17.886 -9.286 1.00 96.50 85 ARG A N 1
ATOM 676 C CA . ARG A 1 85 ? -6.188 -18.265 -10.561 1.00 96.50 85 ARG A CA 1
ATOM 677 C C . ARG A 1 85 ? -5.529 -17.524 -11.724 1.00 96.50 85 ARG A C 1
ATOM 679 O O . ARG A 1 85 ? -5.065 -18.170 -12.657 1.00 96.50 85 ARG A O 1
ATOM 686 N N . ARG A 1 86 ? -5.405 -16.196 -11.618 1.00 95.50 86 ARG A N 1
ATOM 687 C CA . ARG A 1 86 ? -4.750 -15.339 -12.619 1.00 95.50 86 ARG A CA 1
ATOM 688 C C . ARG A 1 86 ? -3.294 -15.720 -12.858 1.00 95.50 86 ARG A C 1
ATOM 690 O O . ARG A 1 86 ? -2.891 -15.836 -14.007 1.00 95.50 86 ARG A O 1
ATOM 697 N N . ALA A 1 87 ? -2.531 -15.981 -11.797 1.00 93.88 87 ALA A N 1
ATOM 698 C CA . ALA A 1 87 ? -1.138 -16.409 -11.915 1.00 93.88 87 ALA A CA 1
ATOM 699 C C . ALA A 1 87 ? -0.978 -17.719 -12.704 1.00 93.88 87 ALA A C 1
ATOM 701 O O . ALA A 1 87 ? 0.008 -17.886 -13.413 1.00 93.88 87 ALA A O 1
ATOM 702 N N . ARG A 1 88 ? -1.954 -18.632 -12.615 1.00 94.81 88 ARG A N 1
ATOM 703 C CA . ARG A 1 88 ? -1.962 -19.878 -13.395 1.00 94.81 88 ARG A CA 1
ATOM 704 C C . ARG A 1 88 ? -2.442 -19.679 -14.833 1.00 94.81 88 ARG A C 1
ATOM 706 O O . ARG A 1 88 ? -1.959 -20.373 -15.715 1.00 94.81 88 ARG A O 1
ATOM 713 N N . SER A 1 89 ? -3.389 -18.768 -15.068 1.00 96.00 89 SER A N 1
ATOM 714 C CA . SER A 1 89 ? -4.039 -18.614 -16.377 1.00 96.00 89 SER A CA 1
ATOM 715 C C . SER A 1 89 ? -3.386 -17.583 -17.302 1.00 96.00 89 SER A C 1
ATOM 717 O O . SER A 1 89 ? -3.501 -17.712 -18.512 1.00 96.00 89 SER A O 1
ATOM 719 N N . LEU A 1 90 ? -2.747 -16.541 -16.760 1.00 93.75 90 LEU A N 1
ATOM 720 C CA . LEU A 1 90 ? -2.221 -15.401 -17.533 1.00 93.75 90 LEU A CA 1
ATOM 721 C C . LEU A 1 90 ? -0.740 -15.553 -17.926 1.00 93.75 90 LEU A C 1
ATOM 723 O O . LEU A 1 90 ? -0.167 -14.659 -18.547 1.00 93.75 90 LEU A O 1
ATOM 727 N N . GLY A 1 91 ? -0.121 -16.683 -17.578 1.00 93.62 91 GLY A N 1
ATOM 728 C CA . GLY A 1 91 ? 1.225 -17.046 -18.014 1.00 93.62 91 GLY A CA 1
ATOM 729 C C . GLY A 1 91 ? 2.366 -16.308 -17.305 1.00 93.62 91 GLY A C 1
ATOM 730 O O . GLY A 1 91 ? 2.185 -15.574 -16.329 1.00 93.62 91 GLY A O 1
ATOM 731 N N . SER A 1 92 ? 3.582 -16.533 -17.808 1.00 95.38 92 SER A N 1
ATOM 732 C CA . SER A 1 92 ? 4.838 -16.096 -17.184 1.00 95.38 92 SER A CA 1
ATOM 733 C C . SER A 1 92 ? 4.960 -14.580 -17.052 1.00 95.38 92 SER A C 1
ATOM 735 O O . SER A 1 92 ? 5.455 -14.105 -16.034 1.00 95.38 92 SER A O 1
ATOM 737 N N . ARG A 1 93 ? 4.461 -13.808 -18.026 1.00 95.25 93 ARG A N 1
ATOM 738 C CA . ARG A 1 93 ? 4.516 -12.338 -17.995 1.00 95.25 93 ARG A CA 1
ATOM 739 C C . ARG A 1 93 ? 3.731 -11.755 -16.821 1.00 95.25 93 ARG A C 1
ATOM 741 O O . ARG A 1 93 ? 4.219 -10.843 -16.158 1.00 95.25 93 ARG A O 1
ATOM 748 N N . TYR A 1 94 ? 2.554 -12.310 -16.527 1.00 96.56 94 TYR A N 1
ATOM 749 C CA . TYR A 1 94 ? 1.769 -11.884 -15.371 1.00 96.56 94 TYR A CA 1
ATOM 750 C C . TYR A 1 94 ? 2.484 -12.222 -14.058 1.00 96.56 94 TYR A C 1
ATOM 752 O O . TYR A 1 94 ? 2.593 -11.384 -13.165 1.00 96.56 94 TYR A O 1
ATOM 760 N N . VAL A 1 95 ? 3.020 -13.443 -13.957 1.00 96.62 95 VAL A N 1
ATOM 761 C CA . VAL A 1 95 ? 3.773 -13.890 -12.776 1.00 96.62 95 VAL A CA 1
ATOM 762 C C . VAL A 1 95 ? 5.011 -13.021 -12.550 1.00 96.62 95 VAL A C 1
ATOM 764 O O . VAL A 1 95 ? 5.235 -12.581 -11.425 1.00 96.62 95 VAL A O 1
ATOM 767 N N . ALA A 1 96 ? 5.770 -12.717 -13.604 1.00 96.88 96 ALA A N 1
ATOM 768 C CA . ALA A 1 96 ? 6.944 -11.854 -13.536 1.00 96.88 96 ALA A CA 1
ATOM 769 C C . ALA A 1 96 ? 6.589 -10.447 -13.034 1.00 96.88 96 ALA A C 1
ATOM 771 O O . ALA A 1 96 ? 7.255 -9.947 -12.133 1.00 96.88 96 ALA A O 1
ATOM 772 N N . GLY A 1 97 ? 5.498 -9.844 -13.520 1.00 96.75 97 GLY A N 1
ATOM 773 C CA . GLY A 1 97 ? 5.015 -8.559 -13.004 1.00 96.75 97 GLY A CA 1
ATOM 774 C C . GLY A 1 97 ? 4.593 -8.608 -11.536 1.00 96.75 97 GLY A C 1
ATOM 775 O O . GLY A 1 97 ? 4.925 -7.706 -10.769 1.00 96.75 97 GLY A O 1
ATOM 776 N N . CYS A 1 98 ? 3.941 -9.691 -11.100 1.00 96.12 98 CYS A N 1
ATOM 777 C CA . CYS A 1 98 ? 3.637 -9.897 -9.683 1.00 96.12 98 CYS A CA 1
ATOM 778 C C . CYS A 1 98 ? 4.899 -10.046 -8.818 1.00 96.12 98 CYS A C 1
ATOM 780 O O . CYS A 1 98 ? 4.933 -9.505 -7.714 1.00 96.12 98 CYS A O 1
ATOM 782 N N . MET A 1 99 ? 5.917 -10.776 -9.284 1.00 97.00 99 MET A N 1
ATOM 783 C CA . MET A 1 99 ? 7.186 -10.941 -8.557 1.00 97.00 99 MET A CA 1
ATOM 784 C C . MET A 1 99 ? 7.973 -9.641 -8.494 1.00 97.00 99 MET A C 1
ATOM 786 O O . MET A 1 99 ? 8.475 -9.283 -7.433 1.00 97.00 99 MET A O 1
ATOM 790 N N . LEU A 1 100 ? 8.004 -8.901 -9.597 1.00 96.38 100 LEU A N 1
ATOM 791 C CA . LEU A 1 100 ? 8.637 -7.595 -9.659 1.00 96.38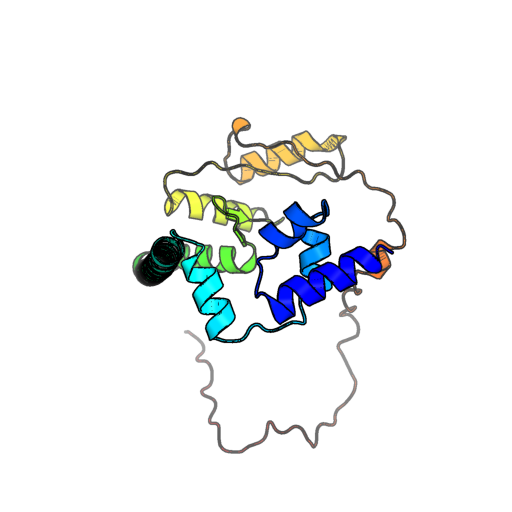 100 LEU A CA 1
ATOM 792 C C . LEU A 1 100 ? 7.971 -6.604 -8.694 1.00 96.38 100 LEU A C 1
ATOM 794 O O . LEU A 1 100 ? 8.654 -5.917 -7.940 1.00 96.38 100 LEU A O 1
ATOM 798 N N . TYR A 1 101 ? 6.636 -6.588 -8.645 1.00 96.06 101 TYR A N 1
ATOM 799 C CA . TYR A 1 101 ? 5.902 -5.799 -7.656 1.00 96.06 101 TYR A CA 1
ATOM 800 C C . TYR A 1 101 ? 6.171 -6.247 -6.214 1.00 96.06 101 TYR A C 1
ATOM 802 O O . TYR A 1 101 ? 6.179 -5.422 -5.309 1.00 96.06 101 TYR A O 1
ATOM 810 N N . TRP A 1 102 ? 6.369 -7.543 -5.968 1.00 95.25 102 TRP A N 1
ATOM 811 C CA . TRP A 1 102 ? 6.733 -8.012 -4.631 1.00 95.25 102 TRP A CA 1
ATOM 812 C C . TRP A 1 102 ? 8.124 -7.495 -4.236 1.00 95.25 102 TRP A C 1
ATOM 814 O O . TRP A 1 102 ? 8.294 -7.025 -3.116 1.00 95.25 102 TRP A O 1
ATOM 824 N N . ALA A 1 103 ? 9.096 -7.530 -5.145 1.00 96.12 103 ALA A N 1
ATOM 825 C CA . ALA A 1 103 ? 10.460 -7.092 -4.859 1.00 96.12 103 ALA A CA 1
ATOM 826 C C . ALA A 1 103 ? 10.581 -5.571 -4.641 1.00 96.12 103 ALA A C 1
ATOM 828 O O . ALA A 1 103 ? 11.176 -5.143 -3.658 1.00 96.12 103 ALA A O 1
ATOM 829 N N . GLU A 1 104 ? 9.990 -4.769 -5.530 1.00 96.00 104 GLU A N 1
ATOM 830 C CA . GLU A 1 104 ? 10.253 -3.318 -5.635 1.00 96.00 104 GLU A CA 1
ATOM 831 C C . GLU A 1 104 ? 9.016 -2.448 -5.342 1.00 96.00 104 GLU A C 1
ATOM 833 O O . GLU A 1 104 ? 9.049 -1.215 -5.406 1.00 96.00 104 GLU A O 1
ATOM 838 N N . GLY A 1 105 ? 7.870 -3.083 -5.097 1.00 94.25 105 GLY A N 1
ATOM 839 C CA . GLY A 1 105 ? 6.592 -2.406 -4.963 1.00 94.25 105 GLY A CA 1
ATOM 840 C C . GLY A 1 105 ? 6.221 -2.071 -3.522 1.00 94.25 105 GLY A C 1
ATOM 841 O O . GLY A 1 105 ? 6.540 -2.774 -2.565 1.00 94.25 105 GLY A O 1
ATOM 842 N N . ALA A 1 106 ? 5.435 -1.012 -3.374 1.00 93.81 106 ALA A N 1
ATOM 843 C CA . ALA A 1 106 ? 4.760 -0.658 -2.136 1.00 93.81 106 ALA A CA 1
ATOM 844 C C . ALA A 1 106 ? 3.278 -0.372 -2.400 1.00 93.81 106 ALA A C 1
ATOM 846 O O . ALA A 1 106 ? 2.869 -0.042 -3.512 1.00 93.81 106 ALA A O 1
ATOM 847 N N . ARG A 1 107 ? 2.451 -0.476 -1.356 1.00 91.25 107 ARG A N 1
ATOM 848 C CA . ARG A 1 107 ? 1.019 -0.151 -1.423 1.00 91.25 107 ARG A CA 1
ATOM 849 C C . ARG A 1 107 ? 0.631 0.878 -0.377 1.00 91.25 107 ARG A C 1
ATOM 851 O O . ARG A 1 107 ? 1.018 0.755 0.783 1.00 91.25 107 ARG A O 1
ATOM 858 N N . SER A 1 108 ? -0.235 1.807 -0.766 1.00 87.50 108 SER A N 1
ATOM 859 C CA . SER A 1 108 ? -1.079 2.563 0.160 1.00 87.50 108 SER A CA 1
ATOM 860 C C . SER A 1 108 ? -2.543 2.178 -0.046 1.00 87.50 108 SER A C 1
ATOM 862 O O . SER A 1 108 ? -2.868 1.226 -0.754 1.00 87.50 108 SER A O 1
ATOM 864 N N . ARG A 1 109 ? -3.457 2.900 0.603 1.00 79.38 109 ARG A N 1
ATOM 865 C CA . ARG A 1 109 ? -4.892 2.589 0.614 1.00 79.38 109 ARG A CA 1
ATOM 866 C C . ARG A 1 109 ? -5.476 2.427 -0.796 1.00 79.38 109 ARG A C 1
ATOM 868 O O . ARG A 1 109 ? -6.174 1.450 -1.033 1.00 79.38 109 ARG A O 1
ATOM 875 N N . ASN A 1 110 ? -5.156 3.358 -1.698 1.00 84.81 110 ASN A N 1
ATOM 876 C CA . ASN A 1 110 ? -5.707 3.433 -3.058 1.00 84.81 110 ASN A CA 1
ATOM 877 C C . ASN A 1 110 ? -4.620 3.606 -4.135 1.00 84.81 110 ASN A C 1
ATOM 879 O O . ASN A 1 110 ? -4.909 4.087 -5.227 1.00 84.81 110 ASN A O 1
ATOM 883 N N . ASN A 1 111 ? -3.365 3.282 -3.825 1.00 88.19 111 ASN A N 1
ATOM 884 C CA . ASN A 1 111 ? -2.274 3.376 -4.787 1.00 88.19 111 ASN A CA 1
ATOM 885 C C . ASN A 1 111 ? -1.308 2.200 -4.637 1.00 88.19 111 ASN A C 1
ATOM 887 O O . ASN A 1 111 ? -1.175 1.605 -3.563 1.00 88.19 111 ASN A O 1
ATOM 891 N N . ILE A 1 112 ? -0.654 1.891 -5.747 1.00 90.81 112 ILE A N 1
ATOM 892 C CA . ILE A 1 112 ? 0.552 1.079 -5.782 1.00 90.81 112 ILE A CA 1
ATOM 893 C C . ILE A 1 112 ? 1.693 1.997 -6.200 1.00 90.81 112 ILE A C 1
ATOM 895 O O . ILE A 1 112 ? 1.498 2.927 -6.984 1.00 90.81 112 ILE A O 1
ATOM 899 N N . VAL A 1 113 ? 2.861 1.755 -5.637 1.00 91.69 113 VAL A N 1
ATOM 900 C CA . VAL A 1 113 ? 4.085 2.494 -5.908 1.00 91.69 113 VAL A CA 1
ATOM 901 C C . VAL A 1 113 ? 5.108 1.479 -6.376 1.00 91.69 113 VAL A C 1
ATOM 903 O O . VAL A 1 113 ? 5.188 0.386 -5.824 1.00 91.69 113 VAL A O 1
ATOM 906 N N . PHE A 1 114 ? 5.864 1.844 -7.397 1.00 92.88 114 PHE A N 1
ATOM 907 C CA . PHE A 1 114 ? 6.992 1.078 -7.895 1.00 92.88 114 PHE A CA 1
ATOM 908 C C . PHE A 1 114 ? 8.151 2.053 -8.050 1.00 92.88 114 PHE A C 1
ATOM 910 O O . PHE A 1 114 ? 7.975 3.107 -8.667 1.00 92.88 114 PHE A O 1
ATOM 917 N N . VAL A 1 115 ? 9.290 1.741 -7.438 1.00 90.31 115 VAL A N 1
ATOM 918 C CA . VAL A 1 115 ? 10.471 2.608 -7.445 1.00 90.31 115 VAL A CA 1
ATOM 919 C C . VAL A 1 115 ? 11.638 1.792 -7.955 1.00 90.31 115 VAL A C 1
ATOM 921 O O . VAL A 1 115 ? 12.023 0.817 -7.326 1.00 90.31 115 VAL A O 1
ATOM 924 N N . ASN A 1 116 ? 12.192 2.181 -9.099 1.00 91.56 116 ASN A N 1
ATOM 925 C CA . ASN A 1 116 ? 13.378 1.543 -9.642 1.00 91.56 116 ASN A CA 1
ATOM 926 C C . ASN A 1 116 ? 14.087 2.490 -10.621 1.00 91.56 116 ASN A C 1
ATOM 928 O O . ASN A 1 116 ? 13.420 3.256 -11.317 1.00 91.56 116 ASN A O 1
ATOM 932 N N . SER A 1 117 ? 15.418 2.436 -10.660 1.00 89.50 117 SER A N 1
ATOM 933 C CA . SER A 1 117 ? 16.240 3.260 -11.557 1.00 89.50 117 SER A CA 1
ATOM 934 C C . SER A 1 117 ? 16.593 2.561 -12.874 1.00 89.50 117 SER A C 1
ATOM 936 O O . SER A 1 117 ? 17.147 3.204 -13.760 1.00 89.50 117 SER A O 1
ATOM 938 N N . ASP A 1 118 ? 16.279 1.272 -13.026 1.00 93.62 118 ASP A N 1
ATOM 939 C CA . ASP A 1 118 ? 16.456 0.521 -14.268 1.00 93.62 118 ASP A CA 1
ATOM 940 C C . ASP A 1 118 ? 15.316 0.848 -15.266 1.00 93.62 118 ASP A C 1
ATOM 942 O O . ASP A 1 118 ? 14.135 0.599 -14.973 1.00 93.62 118 ASP A O 1
ATOM 946 N N . PRO A 1 119 ? 15.635 1.386 -16.463 1.00 92.56 119 PRO A N 1
ATOM 947 C CA . PRO A 1 119 ? 14.637 1.755 -17.468 1.00 92.56 119 PRO A CA 1
ATOM 948 C C . PRO A 1 119 ? 13.793 0.579 -17.972 1.00 92.56 119 PRO A C 1
ATOM 950 O O . PRO A 1 119 ? 12.593 0.735 -18.219 1.00 92.56 119 PRO A O 1
ATOM 953 N N . ALA A 1 120 ? 14.393 -0.607 -18.105 1.00 95.75 120 ALA A N 1
ATOM 954 C CA . ALA A 1 120 ? 13.714 -1.799 -18.593 1.00 95.75 120 ALA A CA 1
ATOM 955 C C . ALA A 1 120 ? 12.738 -2.351 -17.545 1.00 95.75 120 ALA A C 1
ATOM 957 O O . ALA A 1 120 ? 11.618 -2.730 -17.897 1.00 95.75 120 ALA A O 1
ATOM 958 N N . MET A 1 121 ? 13.107 -2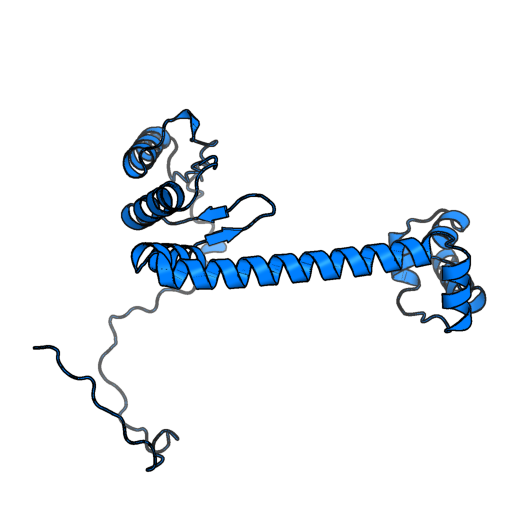.330 -16.259 1.00 96.06 121 MET A N 1
ATOM 959 C CA . MET A 1 121 ? 12.215 -2.738 -15.165 1.00 96.06 121 MET A CA 1
ATOM 960 C C . MET A 1 121 ? 11.008 -1.804 -15.045 1.00 96.06 121 MET A C 1
ATOM 962 O O . MET A 1 121 ? 9.870 -2.275 -14.969 1.00 96.06 121 MET A O 1
ATOM 966 N N . ALA A 1 122 ? 11.235 -0.487 -15.078 1.00 92.94 122 ALA A N 1
ATOM 967 C CA . ALA A 1 122 ? 10.159 0.500 -15.028 1.00 92.94 122 ALA A CA 1
ATOM 968 C C . ALA A 1 122 ? 9.210 0.365 -16.224 1.00 92.94 122 ALA A C 1
ATOM 970 O O . ALA A 1 122 ? 7.987 0.348 -16.052 1.00 92.94 122 ALA A O 1
ATOM 971 N N . ARG A 1 123 ? 9.767 0.209 -17.431 1.00 94.38 123 ARG A N 1
ATOM 972 C CA . ARG A 1 123 ? 8.978 -0.006 -18.643 1.00 94.38 123 ARG A CA 1
ATOM 973 C C . ARG A 1 123 ? 8.148 -1.282 -18.555 1.00 94.38 123 ARG A C 1
ATOM 975 O O . ARG A 1 123 ? 6.935 -1.232 -18.751 1.00 94.38 123 ARG A O 1
ATOM 982 N N . PHE A 1 124 ? 8.776 -2.401 -18.202 1.00 96.19 124 PHE A N 1
ATOM 983 C CA . PHE A 1 124 ? 8.080 -3.673 -18.048 1.00 96.19 124 PHE A CA 1
ATOM 984 C C . PHE A 1 124 ? 6.940 -3.573 -17.030 1.00 96.19 124 PHE A C 1
ATOM 986 O O . PHE A 1 124 ? 5.847 -4.076 -17.288 1.00 96.19 124 PHE A O 1
ATOM 993 N N . PHE A 1 125 ? 7.167 -2.905 -15.895 1.00 95.12 125 PHE A N 1
ATOM 994 C CA . PHE A 1 125 ? 6.141 -2.753 -14.871 1.00 95.12 125 PHE A CA 1
ATOM 995 C C . PHE A 1 125 ? 4.959 -1.904 -15.355 1.00 95.12 125 PHE A C 1
ATOM 997 O O . PHE A 1 125 ? 3.808 -2.285 -15.147 1.00 95.12 125 PHE A O 1
ATOM 1004 N N . VAL A 1 126 ? 5.218 -0.789 -16.042 1.00 92.88 126 VAL A N 1
ATOM 1005 C CA . VAL A 1 126 ? 4.156 0.050 -16.620 1.00 92.88 126 VAL A CA 1
ATOM 1006 C C . VAL A 1 126 ? 3.330 -0.727 -17.645 1.00 92.88 126 VAL A C 1
ATOM 1008 O O . VAL A 1 126 ? 2.099 -0.684 -17.586 1.00 92.88 126 VAL A O 1
ATOM 1011 N N . ASP A 1 127 ? 3.978 -1.486 -18.528 1.00 93.81 127 ASP A N 1
ATOM 1012 C CA . ASP A 1 127 ? 3.283 -2.315 -19.516 1.00 93.81 127 ASP A CA 1
ATOM 1013 C C . ASP A 1 127 ? 2.508 -3.462 -18.848 1.00 93.81 127 ASP A C 1
ATOM 1015 O O . ASP A 1 127 ? 1.373 -3.744 -19.218 1.00 93.81 127 ASP A O 1
ATOM 1019 N N . PHE A 1 128 ? 3.063 -4.084 -17.804 1.00 95.19 128 PHE A N 1
ATOM 1020 C CA . PHE A 1 128 ? 2.353 -5.075 -16.991 1.00 95.19 128 PHE A CA 1
ATOM 1021 C C . PHE A 1 128 ? 1.079 -4.489 -16.365 1.00 95.19 128 PHE A C 1
ATOM 1023 O O . PHE A 1 128 ? 0.024 -5.127 -16.404 1.00 95.19 128 PHE A O 1
ATOM 1030 N N . VAL A 1 129 ? 1.143 -3.274 -15.810 1.00 93.12 129 VAL A N 1
ATOM 1031 C CA . VAL A 1 129 ? -0.049 -2.636 -15.244 1.00 93.12 129 VAL A CA 1
ATOM 1032 C C . VAL A 1 129 ? -1.070 -2.337 -16.346 1.00 93.12 129 VAL A C 1
ATOM 1034 O O . VAL A 1 129 ? -2.235 -2.660 -16.150 1.00 93.12 129 VAL A O 1
ATOM 1037 N N . ARG A 1 130 ? -0.652 -1.812 -17.508 1.00 90.88 130 ARG A N 1
ATOM 1038 C CA . ARG A 1 130 ? -1.538 -1.537 -18.662 1.00 90.88 130 ARG A CA 1
ATOM 1039 C C . ARG A 1 130 ? -2.248 -2.778 -19.190 1.00 90.88 130 ARG A C 1
ATOM 1041 O O . ARG A 1 130 ? -3.443 -2.722 -19.466 1.00 90.88 130 ARG A O 1
ATOM 1048 N N . ASP A 1 131 ? -1.527 -3.884 -19.312 1.00 92.56 131 ASP A N 1
ATOM 1049 C CA . ASP A 1 131 ? -2.043 -5.074 -19.990 1.00 92.56 131 ASP A CA 1
ATOM 1050 C C . ASP A 1 131 ? -2.984 -5.893 -19.102 1.00 92.56 131 ASP A C 1
ATOM 1052 O O . ASP A 1 131 ? -3.924 -6.521 -19.590 1.00 92.56 131 ASP A O 1
ATOM 1056 N N . PHE A 1 132 ? -2.750 -5.894 -17.787 1.00 92.62 132 PHE A N 1
ATOM 1057 C CA . PHE A 1 132 ? -3.491 -6.750 -16.855 1.00 92.62 132 PHE A CA 1
ATOM 1058 C C . PHE A 1 132 ? -4.447 -5.996 -15.928 1.00 92.62 132 PHE A C 1
ATOM 1060 O O . PHE A 1 132 ? -5.288 -6.622 -15.266 1.00 92.62 132 PHE A O 1
ATOM 1067 N N . PHE A 1 133 ? -4.350 -4.668 -15.877 1.00 87.50 133 PHE A N 1
ATOM 1068 C CA . PHE A 1 133 ? -5.190 -3.810 -15.051 1.00 87.50 133 PHE A CA 1
ATOM 1069 C C . PHE A 1 133 ? -5.712 -2.649 -15.902 1.00 87.50 133 PHE A C 1
ATOM 1071 O O . PHE A 1 133 ? -4.976 -2.025 -16.642 1.00 87.50 133 PHE A O 1
ATOM 1078 N N . GLY A 1 134 ? -7.016 -2.373 -15.839 1.00 76.50 134 GLY A N 1
ATOM 1079 C CA . GLY A 1 134 ? -7.639 -1.413 -16.759 1.00 76.50 134 GLY A CA 1
ATOM 1080 C C . GLY A 1 134 ? -7.555 0.041 -16.289 1.00 76.50 134 GLY A C 1
ATOM 1081 O O . GLY A 1 134 ? -6.793 0.849 -16.802 1.00 76.50 134 GLY A O 1
ATOM 1082 N N . ARG A 1 135 ? -8.401 0.414 -15.322 1.00 71.94 135 ARG A N 1
ATOM 1083 C CA . ARG A 1 135 ? -8.590 1.818 -14.917 1.00 71.94 135 ARG A CA 1
ATOM 1084 C C . ARG A 1 135 ? -7.609 2.220 -13.821 1.00 71.94 135 ARG A C 1
ATOM 1086 O O . ARG A 1 135 ? -7.868 1.974 -12.645 1.00 71.94 135 ARG A O 1
ATOM 1093 N N . PHE A 1 136 ? -6.524 2.885 -14.196 1.00 75.25 136 PHE A N 1
ATOM 1094 C CA . PHE A 1 136 ? -5.556 3.440 -13.255 1.00 75.25 136 PHE A CA 1
ATOM 1095 C C . PHE A 1 136 ? -5.005 4.774 -13.763 1.00 75.25 136 PHE A C 1
ATOM 1097 O O . PHE A 1 136 ? -4.975 5.049 -14.960 1.00 75.25 136 PHE A O 1
ATOM 1104 N N . ARG A 1 137 ? -4.588 5.625 -12.825 1.00 79.81 137 ARG A N 1
ATOM 1105 C CA . ARG A 1 137 ? -3.826 6.837 -13.121 1.00 79.81 137 ARG A CA 1
ATOM 1106 C C . ARG A 1 137 ? -2.365 6.529 -12.842 1.00 79.81 137 ARG A C 1
ATOM 1108 O O . ARG A 1 137 ? -2.034 6.175 -11.713 1.00 79.81 137 ARG A O 1
ATOM 1115 N N . LEU A 1 138 ? -1.513 6.685 -13.848 1.00 79.94 138 LEU A N 1
ATOM 1116 C CA . LEU A 1 138 ? -0.070 6.652 -13.648 1.00 79.94 138 LEU A CA 1
ATOM 1117 C C . LEU A 1 138 ? 0.439 8.042 -13.329 1.00 79.94 138 LEU A C 1
ATOM 1119 O O . LEU A 1 138 ? 0.060 9.022 -13.975 1.00 79.94 138 LEU A O 1
ATOM 1123 N N . THR A 1 139 ? 1.305 8.094 -12.328 1.00 79.31 139 THR A N 1
ATOM 1124 C CA . THR A 1 139 ? 2.056 9.288 -11.987 1.00 79.31 139 THR A CA 1
ATOM 1125 C C . THR A 1 139 ? 3.528 8.954 -11.860 1.00 79.31 139 THR A C 1
ATOM 1127 O O . THR A 1 139 ? 3.862 7.980 -11.187 1.00 79.31 139 THR A O 1
ATOM 1130 N N . CYS A 1 140 ? 4.394 9.760 -12.466 1.00 77.56 140 CYS A N 1
ATOM 1131 C CA . CYS A 1 140 ? 5.841 9.613 -12.349 1.00 77.56 140 CYS A CA 1
ATOM 1132 C C . CYS A 1 140 ? 6.383 10.654 -11.364 1.00 77.56 140 CYS A C 1
ATOM 1134 O O . CYS A 1 140 ? 6.067 11.836 -11.494 1.00 77.56 140 CYS A O 1
ATO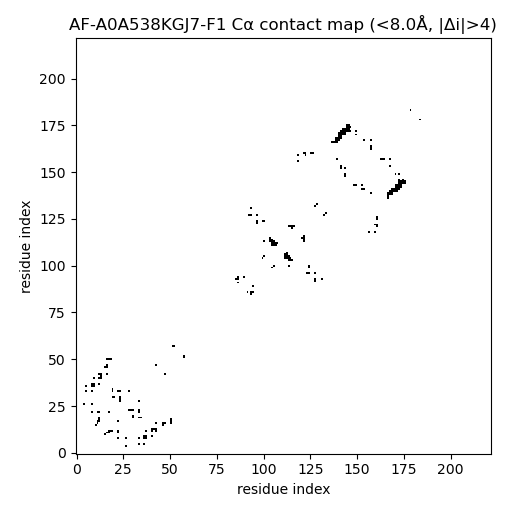M 1136 N N . ASN A 1 141 ? 7.156 10.215 -10.369 1.00 74.94 141 ASN A N 1
ATOM 1137 C CA . ASN A 1 141 ? 7.927 11.099 -9.499 1.00 74.94 141 ASN A CA 1
ATOM 1138 C C . ASN A 1 141 ? 9.405 10.832 -9.765 1.00 74.94 141 ASN A C 1
ATOM 1140 O O . ASN A 1 141 ? 9.851 9.693 -9.625 1.00 74.94 141 ASN A O 1
ATOM 1144 N N . LEU A 1 142 ? 10.130 11.870 -10.162 1.00 73.81 142 LEU A N 1
ATOM 1145 C CA . LEU A 1 142 ? 11.528 11.768 -10.539 1.00 73.81 142 LEU A CA 1
ATOM 1146 C C . LEU A 1 142 ? 12.393 12.482 -9.519 1.00 73.81 142 LEU A C 1
ATOM 1148 O O . LEU A 1 142 ? 12.073 13.585 -9.070 1.00 73.81 142 LEU A O 1
ATOM 1152 N N . PHE A 1 143 ? 13.496 11.826 -9.182 1.00 69.06 143 PHE A N 1
ATOM 1153 C CA . PHE A 1 143 ? 14.565 12.403 -8.395 1.00 69.06 143 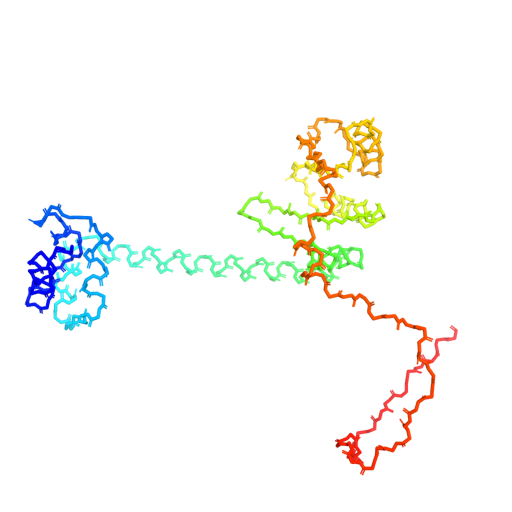PHE A CA 1
ATOM 1154 C C . PHE A 1 143 ? 15.678 12.792 -9.358 1.00 69.06 143 PHE A C 1
ATOM 1156 O O . PHE A 1 143 ? 16.281 11.920 -9.977 1.00 69.06 143 PHE A O 1
ATOM 1163 N N . ALA A 1 144 ? 15.883 14.094 -9.528 1.00 68.75 144 ALA A N 1
ATOM 1164 C CA . ALA A 1 144 ? 16.986 14.625 -10.317 1.00 68.75 144 ALA A CA 1
ATOM 1165 C C . ALA A 1 144 ? 18.088 15.109 -9.371 1.00 68.75 144 ALA A C 1
ATOM 1167 O O . ALA A 1 144 ? 17.796 15.750 -8.357 1.00 68.75 144 ALA A O 1
ATOM 1168 N N . ASP A 1 145 ? 19.338 14.818 -9.723 1.00 67.69 145 ASP A N 1
ATOM 1169 C CA . ASP A 1 145 ? 20.511 15.254 -8.957 1.00 67.69 145 ASP A CA 1
ATOM 1170 C C . ASP A 1 145 ? 20.839 16.733 -9.215 1.00 67.69 145 ASP A C 1
ATOM 1172 O O . ASP A 1 145 ? 21.420 17.421 -8.371 1.00 67.69 145 ASP A O 1
ATOM 1176 N N . HIS A 1 146 ? 20.449 17.241 -10.389 1.00 66.12 146 HIS A N 1
ATOM 1177 C CA . HIS A 1 146 ? 20.743 18.589 -10.862 1.00 66.12 146 HIS A CA 1
ATOM 1178 C C . HIS A 1 146 ? 19.511 19.228 -11.504 1.00 66.12 146 HIS A C 1
ATOM 1180 O O . HIS A 1 146 ? 18.909 18.660 -12.415 1.00 66.12 146 HIS A O 1
ATOM 1186 N N . GLU A 1 147 ? 19.178 20.447 -11.075 1.00 70.81 147 GLU A N 1
ATOM 1187 C CA . GLU A 1 147 ? 18.069 21.232 -11.637 1.00 70.81 147 GLU A CA 1
ATOM 1188 C C . GLU A 1 147 ? 18.262 21.498 -13.140 1.00 70.81 147 GLU A C 1
ATOM 1190 O O . GLU A 1 147 ? 17.306 21.433 -13.910 1.00 70.81 147 GLU A O 1
ATOM 1195 N N . ALA A 1 148 ? 19.515 21.682 -13.577 1.00 75.62 148 ALA A N 1
ATOM 1196 C CA . ALA A 1 148 ? 19.870 21.933 -14.974 1.00 75.62 148 ALA A CA 1
ATOM 1197 C C . ALA A 1 148 ? 19.424 20.816 -15.939 1.00 75.62 148 ALA A C 1
ATOM 1199 O O . ALA A 1 148 ? 19.017 21.111 -17.059 1.00 75.62 148 ALA A O 1
ATOM 1200 N N . HIS A 1 149 ? 19.434 19.554 -15.496 1.00 77.62 149 HIS A N 1
ATOM 1201 C CA . HIS A 1 149 ? 19.074 18.390 -16.321 1.00 77.62 149 HIS A CA 1
ATOM 1202 C C . HIS A 1 149 ? 17.678 17.841 -16.015 1.00 77.62 149 HIS A C 1
ATOM 1204 O O . HIS A 1 149 ? 17.278 16.811 -16.557 1.00 77.62 149 HIS A O 1
ATOM 1210 N N . GLN A 1 150 ? 16.906 18.513 -15.156 1.00 82.44 150 GLN A N 1
ATOM 1211 C CA . GLN A 1 150 ? 15.611 18.007 -14.706 1.00 82.44 150 GLN A CA 1
ATOM 1212 C C . GLN A 1 150 ? 14.677 17.692 -15.885 1.00 82.44 150 GLN A C 1
ATOM 1214 O O . GLN A 1 150 ? 14.074 16.623 -15.917 1.00 82.44 150 GLN A O 1
ATOM 1219 N N . ARG A 1 151 ? 14.578 18.595 -16.871 1.00 84.69 151 ARG A N 1
ATOM 1220 C CA . ARG A 1 151 ? 13.702 18.397 -18.039 1.00 84.69 151 ARG A CA 1
ATOM 1221 C C . ARG A 1 151 ? 14.147 17.226 -18.913 1.00 84.69 151 ARG A C 1
ATOM 1223 O O . ARG A 1 151 ? 13.304 16.453 -19.344 1.00 84.69 151 ARG A O 1
ATOM 1230 N N . GLU A 1 152 ? 15.450 17.076 -19.131 1.00 85.94 152 GLU A N 1
ATOM 1231 C CA . GLU A 1 152 ? 16.011 15.976 -19.926 1.00 85.94 152 GLU A CA 1
ATOM 1232 C C . GLU A 1 152 ? 15.720 14.620 -19.270 1.00 85.94 152 GLU A C 1
ATOM 1234 O O . GLU A 1 152 ? 15.285 13.684 -19.938 1.00 85.94 152 GLU A O 1
ATOM 1239 N N . ILE A 1 153 ? 15.881 14.536 -17.945 1.00 86.06 153 ILE A N 1
ATOM 1240 C CA . ILE A 1 153 ? 15.561 13.340 -17.155 1.00 86.06 153 ILE A CA 1
ATOM 1241 C C . ILE A 1 153 ? 14.054 13.050 -17.205 1.00 86.06 153 ILE A C 1
ATOM 1243 O O . ILE A 1 153 ? 13.649 11.902 -17.391 1.00 86.06 153 ILE A O 1
ATOM 1247 N N . GLU A 1 154 ? 13.213 14.078 -17.072 1.00 87.62 154 GLU A N 1
ATOM 1248 C CA . GLU A 1 154 ? 11.759 13.956 -17.224 1.00 87.62 154 GLU A CA 1
ATOM 1249 C C . GLU A 1 154 ? 11.370 13.385 -18.587 1.00 87.62 154 GLU A C 1
ATOM 1251 O O . GLU A 1 154 ? 10.616 12.411 -18.653 1.00 87.62 154 GLU A O 1
ATOM 1256 N N . ASP A 1 155 ? 11.906 13.946 -19.668 1.00 89.19 155 ASP A N 1
ATOM 1257 C CA . ASP A 1 155 ? 11.601 13.514 -21.031 1.00 89.19 155 ASP A CA 1
ATOM 1258 C C . ASP A 1 155 ? 12.142 12.108 -21.327 1.00 89.19 155 ASP A C 1
ATOM 1260 O O . ASP A 1 155 ? 11.447 11.297 -21.952 1.00 89.19 155 ASP A O 1
ATOM 1264 N N . PHE A 1 156 ? 13.322 11.760 -20.807 1.00 90.69 156 PHE A N 1
ATOM 1265 C CA . PHE A 1 156 ? 13.861 10.401 -20.876 1.00 90.69 156 PHE A CA 1
ATOM 1266 C C . PHE A 1 156 ? 12.917 9.383 -20.227 1.00 90.69 156 PHE A C 1
ATOM 1268 O O . PHE A 1 156 ? 12.568 8.370 -20.838 1.00 90.69 156 PHE A O 1
ATOM 1275 N N . TRP A 1 157 ? 12.453 9.640 -19.003 1.00 90.25 157 TRP A N 1
ATOM 1276 C CA . TRP A 1 157 ? 11.590 8.689 -18.305 1.00 90.25 157 TRP A CA 1
ATOM 1277 C C . TRP A 1 157 ? 10.198 8.613 -18.922 1.00 90.25 157 TRP A C 1
ATOM 1279 O O . TRP A 1 157 ? 9.685 7.512 -19.132 1.00 90.25 157 TRP A O 1
ATOM 1289 N N . LEU A 1 158 ? 9.597 9.753 -19.273 1.00 91.06 158 LEU A N 1
ATOM 1290 C CA . LEU A 1 158 ? 8.284 9.790 -19.917 1.00 91.06 158 LEU A CA 1
ATOM 1291 C C . LEU A 1 158 ? 8.289 9.076 -21.271 1.00 91.06 158 LEU A C 1
ATOM 1293 O O . LEU A 1 158 ? 7.359 8.316 -21.551 1.00 91.06 158 LEU A O 1
ATOM 1297 N N . SER A 1 159 ? 9.337 9.258 -22.078 1.00 92.56 159 SER A N 1
ATOM 1298 C CA . SER A 1 159 ? 9.499 8.525 -23.339 1.00 92.56 159 SER A CA 1
ATOM 1299 C C . SER A 1 159 ? 9.728 7.030 -23.100 1.00 92.56 159 SER A C 1
ATOM 1301 O O . SER A 1 159 ? 9.055 6.208 -23.728 1.00 92.56 159 SER A O 1
ATOM 1303 N N . THR A 1 160 ? 10.574 6.668 -22.127 1.00 92.56 160 THR A N 1
ATOM 1304 C CA . THR A 1 160 ? 10.854 5.273 -21.746 1.00 92.56 160 THR A CA 1
ATOM 1305 C C . THR A 1 160 ? 9.573 4.521 -21.411 1.00 92.56 160 THR A C 1
ATOM 1307 O O . THR A 1 160 ? 9.316 3.467 -21.996 1.00 92.56 160 THR A O 1
ATOM 1310 N N . VAL A 1 161 ? 8.736 5.060 -20.515 1.00 91.19 161 VAL A N 1
ATOM 1311 C CA . VAL A 1 161 ? 7.489 4.403 -20.079 1.00 91.19 161 VAL A CA 1
ATOM 1312 C C . VAL A 1 161 ? 6.266 4.764 -20.932 1.00 91.19 161 VAL A C 1
ATOM 1314 O O . VAL A 1 161 ? 5.151 4.309 -20.652 1.00 91.19 161 VAL A O 1
ATOM 1317 N N . GLN A 1 162 ? 6.460 5.551 -21.993 1.00 91.25 162 GLN A N 1
ATOM 1318 C CA . GLN A 1 162 ? 5.423 6.007 -22.925 1.00 91.25 162 GLN A CA 1
ATOM 1319 C C . GLN A 1 162 ? 4.241 6.678 -22.212 1.00 91.25 162 GLN A C 1
ATOM 1321 O O . GLN A 1 162 ? 3.085 6.264 -22.351 1.00 91.25 162 GLN A O 1
ATOM 1326 N N . LEU A 1 163 ? 4.534 7.680 -21.383 1.00 89.06 163 LEU A N 1
ATOM 1327 C CA . LEU A 1 163 ? 3.530 8.463 -20.666 1.00 89.06 163 LEU A CA 1
ATOM 1328 C C . LEU A 1 163 ? 3.484 9.911 -21.160 1.00 89.06 163 LEU A C 1
ATOM 1330 O O . LEU A 1 163 ? 4.529 10.502 -21.427 1.00 89.06 163 LEU A O 1
ATOM 1334 N N . PRO A 1 164 ? 2.286 10.519 -21.238 1.00 89.69 164 PRO A N 1
ATOM 1335 C CA . PRO A 1 164 ? 2.173 11.940 -21.526 1.00 89.69 164 PRO A CA 1
ATOM 1336 C C . PRO A 1 164 ? 2.708 12.768 -20.351 1.00 89.69 164 PRO A C 1
ATOM 1338 O O . PRO A 1 164 ? 2.619 12.353 -19.192 1.00 89.69 164 PRO A O 1
ATOM 1341 N N . ARG A 1 165 ? 3.171 13.996 -20.623 1.00 86.94 165 ARG A N 1
ATOM 1342 C CA . ARG A 1 165 ? 3.642 14.921 -19.571 1.00 86.94 165 ARG A CA 1
ATOM 1343 C C . ARG A 1 165 ? 2.590 15.203 -18.491 1.00 86.94 165 ARG A C 1
ATOM 1345 O O . ARG A 1 165 ? 2.955 15.481 -17.358 1.00 86.94 165 ARG A O 1
ATOM 1352 N N . SER A 1 166 ? 1.295 15.061 -18.786 1.00 88.12 166 SER A N 1
ATOM 1353 C CA . SER A 1 166 ? 0.208 15.187 -17.798 1.00 88.12 166 SER A CA 1
ATOM 1354 C C . SER A 1 166 ? 0.253 14.139 -16.674 1.00 88.12 166 SER A C 1
ATOM 1356 O O . SER A 1 166 ? -0.411 14.302 -15.650 1.00 88.12 166 SER A O 1
ATOM 1358 N N . CYS A 1 167 ? 1.007 13.052 -16.856 1.00 86.19 167 CYS A N 1
ATOM 1359 C CA . CYS A 1 167 ? 1.264 12.042 -15.832 1.00 86.19 167 CYS A CA 1
ATOM 1360 C C . CYS A 1 167 ? 2.450 12.398 -14.921 1.00 86.19 167 CYS A C 1
ATOM 1362 O O . CYS A 1 167 ? 2.689 11.701 -13.939 1.00 86.19 167 CYS A O 1
ATOM 1364 N N . LEU A 1 168 ? 3.215 13.448 -15.210 1.00 85.56 168 LEU A N 1
ATOM 1365 C CA . LEU A 1 168 ? 4.357 13.828 -14.389 1.00 85.56 168 LEU A CA 1
ATOM 1366 C C . LEU A 1 168 ? 3.884 14.553 -13.116 1.00 85.56 168 LEU A C 1
ATOM 1368 O O . LEU A 1 168 ? 3.145 15.536 -13.181 1.00 85.56 168 LEU A O 1
ATOM 1372 N N . CYS A 1 169 ? 4.291 14.058 -11.948 1.00 85.06 169 CYS A N 1
ATOM 1373 C CA . CYS A 1 169 ? 4.155 14.786 -10.686 1.00 85.06 169 CYS A CA 1
ATOM 1374 C C . CYS A 1 169 ? 5.302 15.787 -10.528 1.00 85.06 169 CYS A C 1
ATOM 1376 O O . CYS A 1 169 ? 6.290 15.723 -11.247 1.00 85.06 169 CYS A O 1
ATOM 1378 N N . LYS A 1 170 ? 5.199 16.692 -9.547 1.00 78.19 170 LYS A N 1
ATOM 1379 C CA . LYS A 1 170 ? 6.304 17.596 -9.208 1.00 78.19 170 LYS A CA 1
ATOM 1380 C C . LYS A 1 170 ? 7.574 16.781 -8.928 1.00 78.19 170 LYS A C 1
ATOM 1382 O O . LYS A 1 170 ? 7.624 16.071 -7.925 1.00 78.19 170 LYS A O 1
ATOM 1387 N N . SER A 1 171 ? 8.565 16.904 -9.807 1.00 79.31 171 SER A N 1
ATOM 1388 C CA . SER A 1 171 ? 9.874 16.276 -9.647 1.00 79.31 171 SER A CA 1
ATOM 1389 C C . SER A 1 171 ? 10.561 16.816 -8.398 1.00 79.31 171 SER A C 1
ATOM 1391 O O . SER A 1 171 ? 10.459 18.001 -8.066 1.00 79.31 171 SER A O 1
ATOM 1393 N N . THR A 1 172 ? 11.239 15.930 -7.679 1.00 77.44 172 THR A N 1
ATOM 1394 C CA . THR A 1 172 ? 12.015 16.293 -6.497 1.00 77.44 172 THR A CA 1
ATOM 1395 C C . THR A 1 172 ? 13.469 16.425 -6.910 1.00 77.44 172 THR A C 1
ATOM 1397 O O . THR A 1 172 ? 14.148 15.427 -7.125 1.00 77.44 172 THR A O 1
ATOM 1400 N N . VAL A 1 173 ? 13.969 17.651 -7.004 1.00 74.19 173 VAL A N 1
ATOM 1401 C CA . VAL A 1 173 ? 15.409 17.869 -7.146 1.00 74.19 173 VAL A CA 1
ATOM 1402 C C . VAL A 1 173 ? 16.006 17.735 -5.756 1.00 74.19 173 VAL A C 1
ATOM 1404 O O . VAL A 1 173 ? 15.691 18.530 -4.866 1.00 74.19 173 VAL A O 1
ATOM 1407 N N . LYS A 1 174 ? 16.822 16.705 -5.539 1.00 64.75 174 LYS A N 1
ATOM 1408 C CA . LYS A 1 174 ? 17.695 16.714 -4.370 1.00 64.75 174 LYS A CA 1
ATOM 1409 C C . LYS A 1 174 ? 18.884 17.567 -4.780 1.00 64.75 174 LYS A C 1
ATOM 1411 O O . LYS A 1 174 ? 19.642 17.113 -5.634 1.00 64.75 174 LYS A O 1
ATOM 1416 N N . PRO A 1 175 ? 19.063 18.783 -4.232 1.00 54.66 175 PRO A N 1
ATOM 1417 C CA . PRO A 1 175 ? 20.347 19.432 -4.394 1.00 54.66 175 PRO A CA 1
ATOM 1418 C C . PRO A 1 175 ? 21.382 18.440 -3.871 1.00 54.66 175 PRO A C 1
ATOM 1420 O O . PRO A 1 175 ? 21.167 17.836 -2.813 1.00 54.66 175 PRO A O 1
ATOM 1423 N N . LEU A 1 176 ? 22.464 18.239 -4.623 1.00 54.22 176 LEU A N 1
ATOM 1424 C CA . LEU A 1 176 ? 23.686 17.651 -4.095 1.00 54.22 176 LEU A CA 1
ATOM 1425 C C . LEU A 1 176 ? 24.144 18.556 -2.946 1.00 54.22 176 LEU A C 1
ATOM 1427 O O . LEU A 1 176 ? 24.990 19.432 -3.096 1.00 54.22 176 LEU A O 1
ATOM 1431 N N . LEU A 1 177 ? 23.522 18.391 -1.780 1.00 45.94 177 LEU A N 1
ATOM 1432 C CA . LEU A 1 177 ? 24.104 18.782 -0.524 1.00 45.94 177 LEU A CA 1
ATOM 1433 C C . LEU A 1 177 ? 25.387 17.976 -0.496 1.00 45.94 177 LEU A C 1
ATOM 1435 O O . LEU A 1 177 ? 25.337 16.744 -0.476 1.00 45.94 177 LEU A O 1
ATOM 1439 N N . ALA A 1 178 ? 26.508 18.694 -0.599 1.00 42.81 178 ALA A N 1
ATOM 1440 C CA . ALA A 1 178 ? 27.824 18.215 -0.226 1.00 42.81 178 ALA A CA 1
ATOM 1441 C C . ALA A 1 178 ? 27.639 17.149 0.843 1.00 42.81 178 ALA A C 1
ATOM 1443 O O . ALA A 1 178 ? 27.048 17.461 1.878 1.00 42.81 178 ALA A O 1
ATOM 1444 N N . ILE A 1 179 ? 28.019 15.912 0.510 1.00 42.44 179 ILE A N 1
ATOM 1445 C CA . ILE A 1 179 ? 27.926 14.723 1.355 1.00 42.44 179 ILE A CA 1
ATOM 1446 C C . ILE A 1 179 ? 28.123 15.173 2.802 1.00 42.44 179 ILE A C 1
ATOM 1448 O O . ILE A 1 179 ? 29.245 15.468 3.211 1.00 42.44 179 ILE A O 1
ATOM 1452 N N . GLN A 1 180 ? 27.029 15.325 3.553 1.00 40.81 180 GLN A N 1
ATOM 1453 C CA . GLN A 1 180 ? 27.132 15.648 4.966 1.00 40.81 180 GLN A CA 1
ATOM 1454 C C . GLN A 1 180 ? 27.801 14.407 5.571 1.00 40.81 180 GLN A C 1
ATOM 1456 O O . GLN A 1 180 ? 27.250 13.309 5.422 1.00 40.81 180 GLN A O 1
ATOM 1461 N N . PRO A 1 181 ? 28.992 14.524 6.190 1.00 47.75 181 PRO A N 1
ATOM 1462 C CA . PRO A 1 181 ? 29.814 13.366 6.555 1.00 47.75 181 PRO A CA 1
ATOM 1463 C C . PRO A 1 181 ? 29.118 12.367 7.498 1.00 47.75 181 PRO A C 1
ATOM 1465 O O . PRO A 1 181 ? 29.623 11.268 7.722 1.00 47.75 181 PRO A O 1
ATOM 1468 N N . GLU A 1 182 ? 27.966 12.730 8.069 1.00 49.38 182 GLU A N 1
ATOM 1469 C CA . GLU A 1 182 ? 27.186 11.878 8.962 1.00 49.38 182 GLU A CA 1
ATOM 1470 C C . GLU A 1 182 ? 26.343 10.801 8.262 1.00 49.38 182 GLU A C 1
ATOM 1472 O O . GLU A 1 182 ? 26.183 9.717 8.827 1.00 49.38 182 GLU A O 1
ATOM 1477 N N . GLU A 1 183 ? 25.836 11.018 7.041 1.00 41.84 183 GLU A N 1
ATOM 1478 C CA . GLU A 1 183 ? 25.027 9.991 6.352 1.00 41.84 183 GLU A CA 1
ATOM 1479 C C . GLU A 1 183 ? 25.887 8.929 5.652 1.00 41.84 183 GLU A C 1
ATOM 1481 O O . GLU A 1 183 ? 25.498 7.759 5.592 1.00 41.84 183 GLU A O 1
ATOM 1486 N N . ALA A 1 184 ? 27.112 9.284 5.247 1.00 41.03 184 ALA A N 1
ATOM 1487 C CA . ALA A 1 184 ? 28.099 8.340 4.715 1.00 41.03 184 ALA A CA 1
ATOM 1488 C C . ALA A 1 184 ? 28.523 7.269 5.743 1.00 41.03 184 ALA A C 1
ATOM 1490 O O . ALA A 1 184 ? 28.939 6.179 5.364 1.00 41.03 184 ALA A O 1
ATOM 1491 N N . LYS A 1 185 ? 28.357 7.527 7.051 1.00 42.19 185 LYS A N 1
ATOM 1492 C CA . LYS A 1 185 ? 28.635 6.545 8.116 1.00 42.19 185 LYS A CA 1
ATOM 1493 C C . LYS A 1 185 ? 27.541 5.484 8.287 1.00 42.19 185 LYS A C 1
ATOM 1495 O O . LYS A 1 185 ? 27.768 4.498 8.984 1.00 42.19 185 LYS A O 1
ATOM 1500 N N . LYS A 1 186 ? 26.360 5.665 7.680 1.00 42.56 186 LYS A N 1
ATOM 1501 C CA . LYS A 1 186 ? 25.240 4.706 7.767 1.00 42.56 186 LYS A CA 1
ATOM 1502 C C . LYS A 1 186 ? 25.140 3.769 6.565 1.00 42.56 186 LYS A C 1
ATOM 1504 O O . LYS A 1 186 ? 24.389 2.799 6.625 1.00 42.56 186 LYS A O 1
ATOM 1509 N N . GLN A 1 187 ? 25.904 4.014 5.504 1.00 41.59 187 GLN A N 1
ATOM 1510 C CA . GLN A 1 187 ? 26.047 3.065 4.408 1.00 41.59 187 GLN A CA 1
ATOM 1511 C C . GLN A 1 187 ? 27.223 2.145 4.723 1.00 41.59 187 GLN A C 1
ATOM 1513 O O . GLN A 1 187 ? 28.378 2.560 4.750 1.00 41.59 187 GLN A O 1
ATOM 1518 N N . THR A 1 188 ? 26.920 0.882 5.021 1.00 35.97 188 THR A N 1
ATOM 1519 C CA . THR A 1 188 ? 27.941 -0.162 5.114 1.00 35.97 188 THR A CA 1
ATOM 1520 C C . THR A 1 188 ? 28.696 -0.187 3.782 1.00 35.97 188 THR A C 1
ATOM 1522 O O . THR A 1 188 ? 28.034 -0.269 2.745 1.00 35.97 188 THR A O 1
ATOM 1525 N N . PRO A 1 189 ? 30.038 -0.110 3.757 1.00 35.53 189 PRO A N 1
ATOM 1526 C CA . PRO A 1 189 ? 30.752 -0.179 2.495 1.00 35.53 189 PRO A CA 1
ATOM 1527 C C . PRO A 1 189 ? 30.440 -1.522 1.835 1.00 35.53 189 PRO A C 1
ATOM 1529 O O . PRO A 1 189 ? 30.496 -2.570 2.490 1.00 35.53 189 PRO A O 1
ATOM 1532 N N . LEU A 1 190 ? 30.108 -1.491 0.544 1.00 39.59 190 LEU A N 1
ATOM 1533 C CA . LEU A 1 190 ? 30.161 -2.676 -0.304 1.00 39.59 190 LEU A CA 1
ATOM 1534 C C . LEU A 1 190 ? 31.538 -3.311 -0.100 1.00 39.59 190 LEU A C 1
ATOM 1536 O O . LEU A 1 190 ? 32.559 -2.663 -0.319 1.00 39.59 190 LEU A O 1
ATOM 1540 N N . ARG A 1 191 ? 31.559 -4.554 0.395 1.00 34.81 191 ARG A N 1
ATOM 1541 C CA . ARG A 1 191 ? 32.800 -5.313 0.554 1.00 34.81 191 ARG A CA 1
ATOM 1542 C C . ARG A 1 191 ? 33.511 -5.345 -0.791 1.00 34.81 191 ARG A C 1
ATOM 1544 O O . ARG A 1 191 ? 32.950 -5.824 -1.772 1.00 34.81 191 ARG A O 1
ATOM 1551 N N . ASP A 1 192 ? 34.734 -4.844 -0.788 1.00 34.00 192 ASP A N 1
ATOM 1552 C CA . ASP A 1 192 ? 35.670 -4.927 -1.893 1.00 34.00 192 ASP A CA 1
ATOM 1553 C C . ASP A 1 192 ? 35.843 -6.405 -2.296 1.00 34.00 192 ASP A C 1
ATOM 1555 O O . ASP A 1 192 ? 36.294 -7.237 -1.505 1.00 34.00 192 ASP A O 1
ATOM 1559 N N . VAL A 1 193 ? 35.397 -6.763 -3.504 1.00 39.19 193 VAL A N 1
ATOM 1560 C CA . VAL A 1 193 ? 35.414 -8.147 -4.025 1.00 39.19 193 VAL A CA 1
ATOM 1561 C C . VAL A 1 193 ? 36.771 -8.470 -4.670 1.00 39.19 193 VAL A C 1
ATOM 1563 O O . VAL A 1 193 ? 36.894 -9.405 -5.455 1.00 39.19 193 VAL A O 1
ATOM 1566 N N . SER A 1 194 ? 37.826 -7.726 -4.342 1.00 32.75 194 SER A N 1
ATOM 1567 C CA . SER A 1 194 ? 39.158 -7.921 -4.923 1.00 32.75 194 SER A CA 1
ATOM 1568 C C . SER A 1 194 ? 40.097 -8.821 -4.102 1.00 32.75 194 SER A C 1
ATOM 1570 O O . SER A 1 194 ? 41.166 -9.171 -4.591 1.00 32.75 194 SER A O 1
ATOM 1572 N N . SER A 1 195 ? 39.692 -9.319 -2.925 1.00 32.88 195 SER A N 1
ATOM 1573 C CA . SER A 1 195 ? 40.494 -10.285 -2.139 1.00 32.88 195 SER A CA 1
ATOM 1574 C C . SER A 1 195 ? 39.923 -11.707 -2.076 1.00 32.88 195 SER A C 1
ATOM 1576 O O . SER A 1 195 ? 40.363 -12.529 -1.272 1.00 32.88 195 SER A O 1
ATOM 1578 N N . CYS A 1 196 ? 38.974 -12.065 -2.951 1.00 35.56 196 CYS A N 1
ATOM 1579 C CA . CYS A 1 196 ? 38.471 -13.439 -3.031 1.00 35.56 196 CYS A CA 1
ATOM 1580 C C . CYS A 1 196 ? 39.472 -14.372 -3.741 1.00 35.56 196 CYS A C 1
ATOM 1582 O O . CYS A 1 196 ? 39.212 -14.862 -4.840 1.00 35.56 196 CYS A O 1
ATOM 1584 N N . ARG A 1 197 ? 40.625 -14.632 -3.113 1.00 40.91 197 ARG A N 1
ATOM 1585 C CA . ARG A 1 197 ? 41.412 -15.858 -3.297 1.00 40.91 197 ARG A CA 1
ATOM 1586 C C . ARG A 1 197 ? 42.482 -16.001 -2.212 1.00 40.91 197 ARG A C 1
ATOM 1588 O O . ARG A 1 197 ? 43.188 -15.060 -1.890 1.00 40.91 197 ARG A O 1
ATOM 1595 N N . GLN A 1 198 ? 42.568 -17.234 -1.712 1.00 40.53 198 GLN A N 1
ATOM 1596 C CA . GLN A 1 198 ? 43.466 -17.751 -0.678 1.00 40.53 198 GLN A CA 1
ATOM 1597 C C . GLN A 1 198 ? 43.261 -17.203 0.744 1.00 40.53 198 GLN A C 1
ATOM 1599 O O . GLN A 1 198 ? 43.885 -16.228 1.130 1.00 40.53 198 GLN A O 1
ATOM 1604 N N . GLN A 1 199 ? 42.518 -17.949 1.575 1.00 30.48 199 GLN A N 1
ATOM 1605 C CA . GLN A 1 199 ? 43.092 -18.647 2.743 1.00 30.48 199 GLN A CA 1
ATOM 1606 C C . GLN A 1 199 ? 42.025 -19.464 3.507 1.00 30.48 199 GLN A C 1
ATOM 1608 O O . GLN A 1 199 ? 40.893 -19.022 3.674 1.00 30.48 199 GLN A O 1
ATOM 1613 N N . HIS A 1 200 ? 42.439 -20.664 3.946 1.00 32.22 200 HIS A N 1
ATOM 1614 C CA . HIS A 1 200 ? 41.748 -21.687 4.759 1.00 32.22 200 HIS A CA 1
ATOM 1615 C C . HIS A 1 200 ? 40.589 -22.451 4.071 1.00 32.22 200 HIS A C 1
ATOM 1617 O O . HIS A 1 200 ? 39.498 -21.927 3.895 1.00 32.22 200 HIS A O 1
ATOM 1623 N N . ARG A 1 201 ? 40.694 -23.720 3.627 1.00 40.12 201 ARG A N 1
ATOM 1624 C CA . ARG A 1 201 ? 41.474 -24.880 4.125 1.00 40.12 201 ARG A CA 1
ATOM 1625 C C . ARG A 1 201 ? 41.499 -24.959 5.654 1.00 40.12 201 ARG A C 1
ATOM 1627 O O . ARG A 1 201 ? 42.498 -24.630 6.271 1.00 40.12 201 ARG A O 1
ATOM 1634 N N . ASP A 1 202 ? 40.334 -25.240 6.229 1.00 38.09 202 ASP A N 1
ATOM 1635 C CA . ASP A 1 202 ? 40.090 -26.386 7.120 1.00 38.09 202 ASP A CA 1
ATOM 1636 C C . ASP A 1 202 ? 38.671 -26.274 7.692 1.00 38.09 202 ASP A C 1
ATOM 1638 O O . ASP A 1 202 ? 38.346 -25.370 8.457 1.00 38.09 202 ASP A O 1
ATOM 1642 N N . ARG A 1 203 ? 37.784 -27.182 7.274 1.00 34.72 203 ARG A N 1
ATOM 1643 C CA . ARG A 1 203 ? 36.452 -27.367 7.866 1.00 34.72 203 ARG A CA 1
ATOM 1644 C C . ARG A 1 203 ? 36.264 -28.844 8.167 1.00 34.72 203 ARG A C 1
ATOM 1646 O O . ARG A 1 203 ? 35.606 -29.557 7.419 1.00 34.72 203 ARG A O 1
ATOM 1653 N N . THR A 1 204 ? 36.848 -29.299 9.264 1.00 33.84 204 THR A N 1
ATOM 1654 C CA . THR A 1 204 ? 36.602 -30.635 9.820 1.00 33.84 204 THR A CA 1
ATOM 1655 C C . THR A 1 204 ? 35.382 -30.687 10.742 1.00 33.84 204 THR A C 1
ATOM 1657 O O . THR A 1 204 ? 35.178 -31.704 11.389 1.00 33.84 204 THR A O 1
ATOM 1660 N N . ASN A 1 205 ? 34.531 -29.651 10.808 1.00 39.78 205 ASN A N 1
ATOM 1661 C CA . ASN A 1 205 ? 33.366 -29.705 11.698 1.00 39.78 205 ASN A CA 1
ATOM 1662 C C . ASN A 1 205 ? 32.177 -28.817 11.277 1.00 39.78 205 ASN A C 1
ATOM 1664 O O . ASN A 1 205 ? 31.714 -27.975 12.040 1.00 39.78 205 ASN A O 1
ATOM 1668 N N . ASP A 1 206 ? 31.678 -28.980 10.048 1.00 33.19 206 ASP A N 1
ATOM 1669 C CA . ASP A 1 206 ? 30.425 -28.344 9.609 1.00 33.19 206 ASP A CA 1
ATOM 1670 C C . ASP A 1 206 ? 29.372 -29.440 9.363 1.00 33.19 206 ASP A C 1
ATOM 1672 O O . ASP A 1 206 ? 29.567 -30.329 8.530 1.00 33.19 206 ASP A O 1
ATOM 1676 N N . LEU A 1 207 ? 28.268 -29.391 10.117 1.00 40.72 207 LEU A N 1
ATOM 1677 C CA . LEU A 1 207 ? 27.193 -30.395 10.261 1.00 40.72 207 LEU A CA 1
ATOM 1678 C C . LEU A 1 207 ? 26.344 -30.635 8.986 1.00 40.72 207 LEU A C 1
ATOM 1680 O O . LEU A 1 207 ? 25.170 -30.993 9.053 1.00 40.72 207 LEU A O 1
ATOM 1684 N N . ARG A 1 208 ? 26.923 -30.459 7.794 1.00 38.28 208 ARG A N 1
ATOM 1685 C CA . ARG A 1 208 ? 26.291 -30.732 6.489 1.00 38.28 208 ARG A CA 1
ATOM 1686 C C . ARG A 1 208 ? 26.657 -32.101 5.902 1.00 38.28 208 ARG A C 1
ATOM 1688 O O . ARG A 1 208 ? 26.250 -32.407 4.785 1.00 38.28 208 ARG A O 1
ATOM 1695 N N . LEU A 1 209 ? 27.383 -32.933 6.649 1.00 41.72 209 LEU A N 1
ATOM 1696 C CA . LEU A 1 209 ? 27.702 -34.321 6.307 1.00 41.72 209 LEU A CA 1
ATOM 1697 C C . LEU A 1 209 ? 26.856 -35.291 7.149 1.00 41.72 209 LEU A C 1
ATOM 1699 O O . LEU A 1 209 ? 27.372 -35.997 8.006 1.00 41.72 209 LEU A O 1
ATOM 1703 N N . HIS A 1 210 ? 25.549 -35.344 6.890 1.00 35.62 210 HIS A N 1
ATOM 1704 C CA . HIS A 1 210 ? 24.739 -36.511 7.248 1.00 35.62 210 HIS A CA 1
ATOM 1705 C C . HIS A 1 210 ? 24.413 -37.305 5.977 1.00 35.62 210 HIS A C 1
ATOM 1707 O O . HIS A 1 210 ? 23.892 -36.773 4.997 1.00 35.62 210 HIS A O 1
ATOM 1713 N N . SER A 1 211 ? 24.738 -38.596 6.009 1.00 35.66 211 SER A N 1
ATOM 1714 C CA . SER A 1 211 ? 24.784 -39.565 4.903 1.00 35.66 211 SER A CA 1
ATOM 1715 C C . SER A 1 211 ? 23.424 -39.995 4.318 1.00 35.66 211 SER A C 1
ATOM 1717 O O . SER A 1 211 ? 23.340 -41.027 3.659 1.00 35.66 211 SER A O 1
ATOM 1719 N N . GLY A 1 212 ? 22.353 -39.219 4.517 1.00 40.47 212 GLY A N 1
ATOM 1720 C CA . GLY A 1 212 ? 20.987 -39.616 4.146 1.00 40.47 212 GLY A CA 1
ATOM 1721 C C . GLY A 1 212 ? 20.363 -38.908 2.939 1.00 40.47 212 GLY A C 1
ATOM 1722 O O . GLY A 1 212 ? 19.323 -39.349 2.458 1.00 40.47 212 GLY A O 1
ATOM 1723 N N . VAL A 1 213 ? 20.948 -37.823 2.422 1.00 30.20 213 VAL A N 1
ATOM 1724 C CA . VAL A 1 213 ? 20.295 -37.014 1.375 1.00 30.20 213 VAL A CA 1
ATOM 1725 C C . VAL A 1 213 ? 20.926 -37.286 0.009 1.00 30.20 213 VAL A C 1
ATOM 1727 O O . VAL A 1 213 ? 21.976 -36.744 -0.336 1.00 30.20 213 VAL A O 1
ATOM 1730 N N . ARG A 1 214 ? 20.270 -38.132 -0.797 1.00 30.70 214 ARG A N 1
ATOM 1731 C CA . ARG A 1 214 ? 20.550 -38.265 -2.237 1.00 30.70 214 ARG A CA 1
ATOM 1732 C C . ARG A 1 214 ? 20.180 -36.957 -2.941 1.00 30.70 214 ARG A C 1
ATOM 1734 O O . ARG A 1 214 ? 19.004 -36.645 -3.098 1.00 30.70 214 ARG A O 1
ATOM 1741 N N . TRP A 1 215 ? 21.182 -36.219 -3.406 1.00 33.78 215 TRP A N 1
ATOM 1742 C CA . TRP A 1 215 ? 20.989 -35.073 -4.292 1.00 33.78 215 TRP A CA 1
ATOM 1743 C C . TRP A 1 215 ? 20.751 -35.557 -5.727 1.00 33.78 215 TRP A C 1
ATOM 1745 O O . TRP A 1 215 ? 21.630 -36.168 -6.338 1.00 33.78 215 TRP A O 1
ATOM 1755 N N . LEU A 1 216 ? 19.567 -35.278 -6.278 1.00 33.12 216 LEU A N 1
ATOM 1756 C CA . LEU A 1 216 ? 19.318 -35.375 -7.717 1.00 33.12 216 LEU A CA 1
ATOM 1757 C C . LEU A 1 216 ? 20.102 -34.257 -8.418 1.00 33.12 216 LEU A C 1
ATOM 1759 O O . LEU A 1 216 ? 19.944 -33.078 -8.100 1.00 33.12 216 LEU A O 1
ATOM 1763 N N . ARG A 1 217 ? 20.987 -34.638 -9.345 1.00 33.41 217 ARG A N 1
ATOM 1764 C CA . ARG A 1 217 ? 21.777 -33.697 -10.150 1.00 33.41 217 ARG A CA 1
ATOM 1765 C C . ARG A 1 217 ? 20.866 -32.908 -11.105 1.00 33.41 217 ARG A C 1
ATOM 1767 O O . ARG A 1 217 ? 19.947 -33.503 -11.668 1.00 33.41 217 ARG A O 1
ATOM 1774 N N . PRO A 1 218 ? 21.140 -31.615 -11.351 1.00 35.25 218 PRO A N 1
ATOM 1775 C CA . PRO A 1 218 ? 20.446 -30.854 -12.382 1.00 35.25 218 PRO A CA 1
ATOM 1776 C C . PRO A 1 218 ? 20.792 -31.423 -13.764 1.00 35.25 218 PRO A C 1
ATOM 1778 O O . PRO A 1 218 ? 21.966 -31.526 -14.131 1.00 35.25 218 PRO A O 1
ATOM 1781 N N . ALA A 1 219 ? 19.763 -31.821 -14.512 1.00 30.91 219 ALA A N 1
ATOM 1782 C CA . ALA A 1 219 ? 19.895 -32.237 -15.899 1.00 30.91 219 ALA A CA 1
ATOM 1783 C C . ALA A 1 219 ? 20.316 -31.033 -16.754 1.00 30.91 219 ALA A C 1
ATOM 1785 O O . ALA A 1 219 ? 19.702 -29.967 -16.692 1.00 30.91 219 ALA A O 1
ATOM 1786 N N . ARG A 1 220 ? 21.378 -31.213 -17.546 1.00 32.06 220 ARG A N 1
ATOM 1787 C CA . ARG A 1 220 ? 21.707 -30.319 -18.658 1.00 32.06 220 ARG A CA 1
ATOM 1788 C C . ARG A 1 220 ? 20.640 -30.524 -19.730 1.00 32.06 220 ARG A C 1
ATOM 1790 O O . ARG A 1 220 ? 20.390 -31.661 -20.120 1.00 32.06 220 ARG A O 1
ATOM 1797 N N . VAL A 1 221 ? 19.999 -29.439 -20.145 1.00 36.69 221 VAL A N 1
ATOM 1798 C CA . VAL A 1 221 ? 19.061 -29.430 -21.270 1.00 36.69 221 VAL A CA 1
ATOM 1799 C C . VAL A 1 221 ? 19.881 -29.576 -22.555 1.00 36.69 221 VAL A C 1
ATOM 1801 O O . VAL A 1 221 ? 20.919 -28.923 -22.679 1.00 36.69 221 VAL A O 1
ATOM 1804 N N . ALA A 1 222 ? 19.456 -30.499 -23.420 1.00 39.47 222 ALA A N 1
ATOM 1805 C CA . ALA A 1 222 ? 19.983 -30.703 -24.768 1.00 39.47 222 ALA A CA 1
ATOM 1806 C C . ALA A 1 222 ? 19.593 -29.549 -25.699 1.00 39.47 222 ALA A C 1
ATOM 1808 O O . ALA A 1 222 ? 18.499 -28.977 -25.482 1.00 39.47 222 ALA A O 1
#

Secondary structure (DSSP, 8-state):
--HHHHHHHHHHHHTT---HHHHHHHHT--HHHHHHHSTT-PPPHHHHHHHHHHSTTHHHHHHHHHHHHHHHHHHHHHHHHHHHHHHHHSHHHHHHHHHHHHHHEEE-SS-EEE--S-HHHHHHHHHHHHHH--S----B--EES-GGGHHHHHHHHHHHTT--GGGB---EE-------TTTTTTSPPPP-TT--S------S--TT--TT--PPPPPPP-

Solvent-accessible surface area (backbone atoms only — not comparable to full-atom values): 13780 Å² total; per-residue (Å²): 132,69,60,67,62,41,51,51,46,36,48,43,35,70,76,69,33,50,51,52,68,55,48,17,62,76,69,74,46,57,51,70,58,45,48,69,61,40,65,88,59,79,69,54,71,68,36,47,51,51,48,42,60,74,38,85,53,43,68,62,50,50,53,49,50,50,51,52,50,52,51,53,49,52,52,50,52,52,52,52,53,52,48,54,51,46,49,70,71,60,40,68,69,50,41,50,43,53,50,49,41,64,75,46,36,49,74,58,99,90,48,76,45,76,68,72,91,50,68,66,60,47,27,51,46,52,51,44,46,61,76,77,43,83,95,75,86,71,69,47,75,47,78,29,68,46,75,91,49,36,65,60,54,48,52,52,50,30,60,64,54,70,49,62,76,90,30,54,47,85,60,46,64,48,72,74,64,71,80,57,76,70,63,64,73,73,54,77,75,79,75,77,80,83,70,87,70,90,82,76,93,81,80,94,80,66,98,82,80,65,99,79,75,84,77,82,75,86,78,81,82,131

Nearest PDB structures (foldseek):
  2is4-assembly1_B  TM=4.794E-01  e=7.747E+00  Escherichia coli
  1qhh-assembly1_A  TM=4.223E-01  e=9.278E+00  Geobacillus stearothermophilus
  8gs5-assembly1_G  TM=3.449E-01  e=5.086E+00  Homo sapiens